Protein AF-A0A8T3Z4U6-F1 (afdb_monomer_lite)

Foldseek 3Di:
DDDDWPQPDPLDDDPVVCVVCVVPQFPDDPQQDDDDDPQQFQLLVVDDPPDDDFQPVSAGPVQWHFPLSLLSSLVVLCCVVVLDDSRDGSVQRWDWDFAQAADDPDGGTAHFLGTETEHQSDDLVSQVCSPVTRRRYQWYWHDDLPDAAADPDPPDDGAWTDTSDHTQFGWYWAQAPVGIDTQTDRPRRFRDDHHDPDDPLRVVLVVVPVVDPDDDDDQPPCGSVVNVVSNVD

Sequence (233 aa):
MDIKCRCNQECIKKPPAVLEEIGYIYSPCDNCPEWNFKKFKPFSEQIDPTQKMNENWGRCSCGRRHLDVVVAHILRIMQEEGVKDEKSTLRDACVPLITPAYPLKDAPYLSKDTLVILSPDLNEKCSKRIFGEVPEVKGVLKGDITDTVGIKDSELSFNKYELLAGCDMRCDLVQTPAGPLCIYKHQGEIHIEFPKPVSPKISTLTRVMSKYEDPKILDCTCGPGTLGIAALK

Radius of gyration: 19.21 Å; chains: 1; bounding box: 50×32×55 Å

Secondary structure (DSSP, 8-state):
-----SSSS-----HHHHHHHHTTTTPPPTTPPP----TTS-GGGGS-TT----TTTTB-TTS-EEHHHHHHHHHHHHHHTTSS-TT--HHHH-EEEESSB---SS--EE-TT-EEEEETT--HHHHHHHHHH-TTEEEEEES-TTS--B-SSTTSPPB--EEEEE--EEEEEEEETTEEEEEEEEGGGS------SS-HHHHHHHHHHTT-SS-----TT-TTTHHHHHHT-

pLDDT: mean 92.94, std 5.75, range [47.16, 98.69]

Structure (mmCIF, N/CA/C/O backbone):
data_AF-A0A8T3Z4U6-F1
#
_entry.id   AF-A0A8T3Z4U6-F1
#
loop_
_atom_site.group_PDB
_atom_site.id
_atom_site.type_symbol
_atom_site.label_atom_id
_atom_site.label_alt_id
_atom_site.label_comp_id
_atom_site.label_asym_id
_atom_site.label_entity_id
_atom_site.label_seq_id
_atom_site.pdbx_PDB_ins_code
_atom_site.Cartn_x
_atom_site.Cartn_y
_atom_site.Cartn_z
_atom_site.occupancy
_atom_site.B_iso_or_equiv
_atom_site.auth_seq_id
_atom_site.auth_comp_id
_atom_site.auth_asym_id
_atom_site.auth_atom_id
_atom_site.pdbx_PDB_model_num
ATOM 1 N N . MET A 1 1 ? 21.405 -10.932 -6.351 1.00 47.16 1 MET A N 1
ATOM 2 C CA . MET A 1 1 ? 20.791 -11.255 -5.048 1.00 47.16 1 MET A CA 1
ATOM 3 C C . MET A 1 1 ? 19.293 -11.233 -5.288 1.00 47.16 1 MET A C 1
ATOM 5 O O . MET A 1 1 ? 18.808 -10.213 -5.759 1.0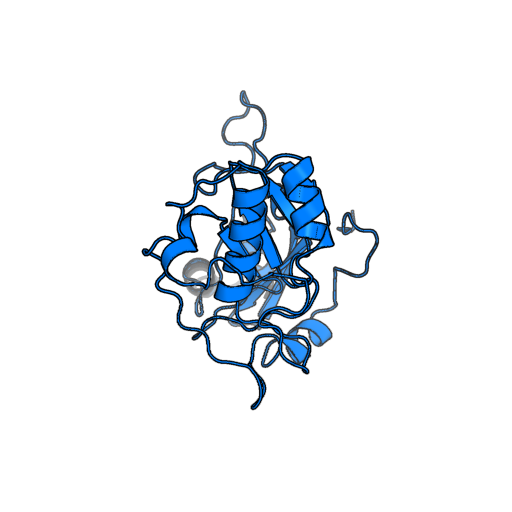0 47.16 1 MET A O 1
ATOM 9 N N . ASP A 1 2 ? 18.601 -12.355 -5.103 1.00 72.19 2 ASP A N 1
ATOM 10 C CA . ASP A 1 2 ? 17.163 -12.427 -5.385 1.00 72.19 2 ASP A CA 1
ATOM 11 C C . ASP A 1 2 ? 16.384 -11.637 -4.332 1.00 72.19 2 ASP A C 1
ATOM 13 O O . ASP A 1 2 ? 16.621 -11.797 -3.131 1.00 72.19 2 ASP A O 1
ATOM 17 N N . ILE A 1 3 ? 15.470 -10.772 -4.776 1.00 84.56 3 ILE A N 1
ATOM 18 C CA . ILE A 1 3 ? 14.586 -10.023 -3.881 1.00 84.56 3 ILE A CA 1
ATOM 19 C C . ILE A 1 3 ? 13.673 -11.002 -3.129 1.00 84.56 3 ILE A C 1
ATOM 21 O O . ILE A 1 3 ? 13.125 -11.935 -3.716 1.00 84.56 3 ILE A O 1
ATOM 25 N N . LYS A 1 4 ? 13.515 -10.806 -1.817 1.00 90.06 4 LYS A N 1
ATOM 26 C CA . LYS A 1 4 ? 12.671 -11.641 -0.951 1.00 90.06 4 LYS A CA 1
ATOM 27 C C . LYS A 1 4 ? 11.715 -10.770 -0.158 1.00 90.06 4 LYS A C 1
ATOM 29 O O . LYS A 1 4 ? 12.020 -9.630 0.172 1.00 90.06 4 LYS A O 1
ATOM 34 N N . CYS A 1 5 ? 10.542 -11.303 0.160 1.00 92.62 5 CYS A N 1
ATOM 35 C CA . CYS A 1 5 ? 9.629 -10.616 1.062 1.00 92.62 5 CYS A CA 1
ATOM 36 C C . CYS A 1 5 ? 10.121 -10.713 2.518 1.00 92.62 5 CYS A C 1
ATOM 38 O O . CYS A 1 5 ? 10.945 -11.561 2.851 1.00 92.62 5 CYS A O 1
ATOM 40 N N . ARG A 1 6 ? 9.577 -9.862 3.394 1.00 90.12 6 ARG A N 1
ATOM 41 C CA . ARG A 1 6 ? 9.924 -9.825 4.828 1.00 90.12 6 ARG A CA 1
ATOM 42 C C . ARG A 1 6 ? 8.989 -10.641 5.720 1.00 90.12 6 ARG A C 1
ATOM 44 O O . ARG A 1 6 ? 9.282 -10.826 6.890 1.00 90.12 6 ARG A O 1
ATOM 51 N N . CYS A 1 7 ? 7.875 -11.132 5.178 1.00 89.88 7 CYS A N 1
ATOM 52 C CA . CYS A 1 7 ? 6.907 -11.949 5.919 1.00 89.88 7 CYS A CA 1
ATOM 53 C C . CYS A 1 7 ? 7.087 -13.460 5.717 1.00 89.88 7 CYS A C 1
ATOM 55 O O . CYS A 1 7 ? 6.252 -14.227 6.187 1.00 89.88 7 CYS A O 1
ATOM 57 N N . ASN A 1 8 ? 8.132 -13.894 5.001 1.00 82.81 8 ASN A N 1
ATOM 58 C CA . ASN A 1 8 ? 8.361 -15.297 4.627 1.00 82.81 8 ASN A CA 1
ATOM 59 C C . ASN A 1 8 ? 7.178 -15.964 3.889 1.00 82.81 8 ASN A C 1
ATOM 61 O O . ASN A 1 8 ? 7.072 -17.185 3.872 1.00 82.81 8 ASN A O 1
ATOM 65 N N . GLN A 1 9 ? 6.304 -15.167 3.267 1.00 85.38 9 GLN A N 1
ATOM 66 C CA . GLN A 1 9 ? 5.212 -15.624 2.402 1.00 85.38 9 GLN A CA 1
ATOM 67 C C . GLN A 1 9 ? 5.604 -15.539 0.919 1.00 85.38 9 GLN A C 1
ATOM 69 O O . GLN A 1 9 ? 6.583 -14.889 0.542 1.00 85.38 9 GLN A O 1
ATOM 74 N N . GLU A 1 10 ? 4.781 -16.093 0.033 1.00 88.50 10 GLU A N 1
ATOM 75 C CA . GLU A 1 10 ? 4.948 -15.958 -1.420 1.00 88.50 10 GLU A CA 1
ATOM 76 C C . GLU A 1 10 ? 4.398 -14.619 -1.948 1.00 88.50 10 GLU A C 1
ATOM 78 O O . GLU A 1 10 ? 3.413 -14.547 -2.677 1.00 88.50 10 GLU A O 1
ATOM 83 N N . CYS A 1 11 ? 5.038 -13.507 -1.571 1.00 92.19 11 CYS A N 1
ATOM 84 C CA . CYS A 1 11 ? 4.623 -12.173 -2.033 1.00 92.19 11 CYS A CA 1
ATOM 85 C C . CYS A 1 11 ? 5.021 -11.855 -3.481 1.00 92.19 11 CYS A C 1
ATOM 87 O O . CYS A 1 11 ? 4.504 -10.890 -4.041 1.00 92.19 11 CYS A O 1
ATOM 89 N N . ILE A 1 12 ? 5.979 -12.591 -4.049 1.00 93.75 12 ILE A N 1
ATOM 90 C CA . ILE A 1 12 ? 6.520 -12.352 -5.389 1.00 93.75 12 ILE A CA 1
ATOM 91 C C . ILE A 1 12 ? 5.923 -13.404 -6.317 1.00 93.75 12 ILE A C 1
ATOM 93 O O . ILE A 1 12 ? 6.289 -14.575 -6.257 1.00 93.75 12 ILE A O 1
ATOM 97 N N . LYS A 1 13 ? 4.986 -12.979 -7.164 1.00 92.75 13 LYS A N 1
ATOM 98 C CA . LYS A 1 13 ? 4.323 -13.829 -8.152 1.00 92.75 13 LYS A CA 1
ATOM 99 C C . LYS A 1 13 ? 4.996 -13.651 -9.515 1.00 92.75 13 LYS A C 1
ATOM 101 O O . LYS A 1 13 ? 5.531 -12.590 -9.837 1.00 92.75 13 LYS A O 1
ATOM 106 N N . LYS A 1 14 ? 4.950 -14.692 -10.349 1.00 91.88 14 LYS A N 1
ATOM 107 C CA . LYS A 1 14 ? 5.373 -14.584 -11.755 1.00 91.88 14 LYS A CA 1
ATOM 108 C C . LYS A 1 14 ? 4.389 -13.690 -12.530 1.00 91.88 14 LYS A C 1
ATOM 110 O O . LYS A 1 14 ? 3.198 -13.728 -12.218 1.00 91.88 14 LYS A O 1
ATOM 115 N N . PRO A 1 15 ? 4.834 -12.966 -13.577 1.00 91.62 15 PRO A N 1
ATOM 116 C CA . PRO A 1 15 ? 3.966 -12.052 -14.321 1.00 91.62 15 PRO A CA 1
ATOM 117 C C . PRO A 1 15 ? 2.640 -12.658 -14.814 1.00 91.62 15 PRO A C 1
ATOM 119 O O . PRO A 1 15 ? 1.621 -12.008 -14.607 1.00 91.62 15 PRO A O 1
ATOM 122 N N . PRO A 1 16 ? 2.579 -13.891 -15.369 1.00 92.44 16 PRO A N 1
ATOM 123 C CA . PRO A 1 16 ? 1.307 -14.466 -15.818 1.00 92.44 16 PRO A CA 1
ATOM 124 C C . PRO A 1 16 ? 0.238 -14.535 -14.719 1.00 92.44 16 PRO A C 1
ATOM 126 O O . PRO A 1 16 ? -0.900 -14.159 -14.963 1.00 92.44 16 PRO A O 1
ATOM 129 N N . ALA A 1 17 ? 0.624 -14.912 -13.495 1.00 92.19 17 ALA A N 1
ATOM 130 C CA . ALA A 1 17 ? -0.299 -15.003 -12.364 1.00 92.19 17 ALA A CA 1
ATOM 131 C C . ALA A 1 17 ? -0.812 -13.625 -11.913 1.00 92.19 17 ALA A C 1
ATOM 133 O O . ALA A 1 17 ? -1.960 -13.483 -11.510 1.00 92.19 17 ALA A O 1
ATOM 134 N N . VAL A 1 18 ? 0.030 -12.587 -11.990 1.00 93.31 18 VAL A N 1
ATOM 135 C CA . VAL A 1 18 ? -0.392 -11.211 -11.678 1.00 93.31 18 VAL A CA 1
ATOM 136 C C . VAL A 1 18 ? -1.361 -10.692 -12.739 1.00 93.31 18 VAL A C 1
ATOM 138 O O . VAL A 1 18 ? -2.371 -10.079 -12.405 1.00 93.31 18 VAL A O 1
ATOM 141 N N . LEU A 1 19 ? -1.052 -10.931 -14.015 1.00 92.12 19 LEU A N 1
ATOM 142 C CA . LEU A 1 19 ? -1.824 -10.429 -15.152 1.00 92.12 19 LEU A CA 1
ATOM 143 C C . LEU A 1 19 ? -3.193 -11.098 -15.289 1.00 92.12 19 LEU A C 1
ATOM 145 O O . LEU A 1 19 ? -4.133 -10.437 -15.717 1.00 92.12 19 LEU A O 1
ATOM 149 N N . GLU A 1 20 ? -3.312 -12.371 -14.916 1.00 91.44 20 GLU A N 1
ATOM 150 C CA . GLU A 1 20 ? -4.592 -13.083 -14.892 1.00 91.44 20 GLU A CA 1
ATOM 151 C C . GLU A 1 20 ? -5.567 -12.442 -13.893 1.00 91.44 20 GLU A C 1
ATOM 153 O O . GLU A 1 20 ? -6.716 -12.175 -14.234 1.00 91.44 20 GLU A O 1
ATOM 158 N N . GLU A 1 21 ? -5.091 -12.104 -12.690 1.00 89.81 21 GLU A N 1
ATOM 159 C CA . GLU A 1 21 ? -5.926 -11.558 -11.615 1.00 89.81 21 GLU A CA 1
ATOM 160 C C . GLU A 1 21 ? -6.243 -10.059 -11.782 1.00 89.81 21 GLU A C 1
ATOM 162 O O . GLU A 1 21 ? -7.275 -9.577 -11.302 1.00 8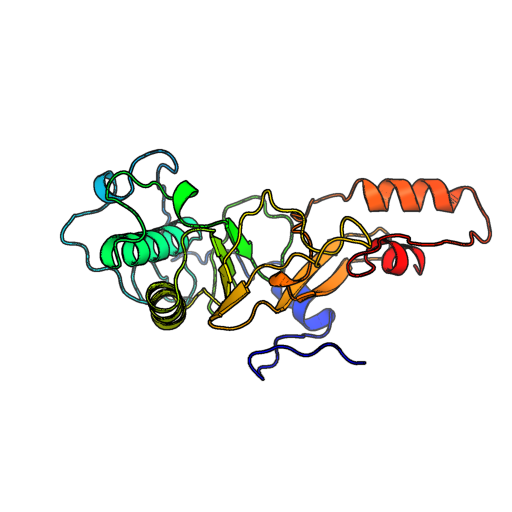9.81 21 GLU A O 1
ATOM 167 N N . ILE A 1 22 ? -5.363 -9.291 -12.440 1.00 90.19 22 ILE A N 1
ATOM 168 C CA . ILE A 1 22 ? -5.382 -7.820 -12.371 1.00 90.19 22 ILE A CA 1
ATOM 169 C C . ILE A 1 22 ? -6.698 -7.196 -12.851 1.00 90.19 22 ILE A C 1
ATOM 171 O O . ILE A 1 22 ? -7.130 -6.178 -12.309 1.00 90.19 22 ILE A O 1
ATOM 175 N N . GLY A 1 23 ? -7.355 -7.821 -13.833 1.00 85.25 23 GLY A N 1
ATOM 176 C CA . GLY A 1 23 ? -8.589 -7.316 -14.435 1.00 85.25 23 GLY A CA 1
ATOM 177 C C . GLY A 1 23 ? -9.797 -7.323 -13.495 1.00 85.25 23 GLY A C 1
ATOM 178 O O . GLY A 1 23 ? -10.758 -6.603 -13.748 1.00 85.25 23 GLY A O 1
ATOM 179 N N . TYR A 1 24 ? -9.757 -8.108 -12.413 1.00 91.00 24 TYR A N 1
ATOM 180 C CA . TYR A 1 24 ? -10.891 -8.275 -11.498 1.00 91.00 24 TYR A CA 1
ATOM 181 C C . TYR A 1 24 ? -10.523 -8.228 -10.012 1.00 91.00 24 TYR A C 1
ATOM 183 O O . TYR A 1 24 ? -11.422 -8.240 -9.169 1.00 91.00 24 TYR A O 1
ATOM 191 N N . ILE A 1 25 ? -9.232 -8.180 -9.658 1.00 94.00 25 ILE A N 1
ATOM 192 C CA . ILE A 1 25 ? -8.770 -8.257 -8.261 1.00 94.00 25 ILE A CA 1
ATOM 193 C C . ILE A 1 25 ? -9.408 -7.195 -7.353 1.00 94.00 25 ILE A C 1
ATOM 195 O O . ILE A 1 25 ? -9.710 -7.491 -6.198 1.00 94.00 25 ILE A O 1
ATOM 199 N N . TYR A 1 26 ? -9.682 -6.005 -7.896 1.00 96.44 26 TYR A N 1
ATOM 200 C CA . TYR A 1 26 ? -10.299 -4.889 -7.174 1.00 96.44 26 TYR A CA 1
ATOM 201 C C . TYR A 1 26 ? -11.766 -4.639 -7.519 1.00 96.44 26 TYR A C 1
ATOM 203 O O . TYR A 1 26 ? -12.351 -3.674 -7.025 1.00 96.44 26 TYR A O 1
ATOM 211 N N . SER A 1 27 ? -12.363 -5.478 -8.364 1.00 95.44 27 SER A N 1
ATOM 212 C CA . SER A 1 27 ? -13.752 -5.297 -8.767 1.00 95.44 27 SER A CA 1
ATOM 213 C C . SER A 1 27 ? -14.699 -5.756 -7.654 1.00 95.44 27 SER A C 1
ATOM 215 O O . SER A 1 27 ? -14.453 -6.791 -7.019 1.00 95.44 27 SER A O 1
ATOM 217 N N . PRO A 1 28 ? -15.800 -5.032 -7.400 1.00 96.31 28 PRO A N 1
ATOM 218 C CA . PRO A 1 28 ? -16.870 -5.547 -6.558 1.00 96.31 28 PRO A CA 1
ATOM 219 C C . PRO A 1 28 ? -17.523 -6.778 -7.202 1.00 96.31 28 PRO A C 1
ATOM 221 O O . PRO A 1 28 ? -17.481 -6.945 -8.420 1.00 96.31 28 PRO A O 1
ATOM 224 N N . CYS A 1 29 ? -18.126 -7.646 -6.387 1.00 95.56 29 CYS A N 1
ATOM 225 C CA . CYS A 1 29 ? -19.166 -8.552 -6.878 1.00 95.56 29 CYS A CA 1
ATOM 226 C C . CYS A 1 29 ? -20.538 -7.876 -6.747 1.00 95.56 29 CYS A C 1
ATOM 228 O O . CYS A 1 29 ? -20.653 -6.844 -6.087 1.00 95.56 29 CYS A O 1
ATOM 230 N N . ASP A 1 30 ? -21.586 -8.499 -7.283 1.00 95.69 30 ASP A N 1
ATOM 231 C CA . ASP A 1 30 ? -22.954 -7.952 -7.253 1.00 95.69 30 ASP A CA 1
ATOM 232 C C . ASP A 1 30 ? -23.510 -7.733 -5.833 1.00 95.69 30 ASP A C 1
ATOM 234 O O . ASP A 1 30 ? -24.455 -6.976 -5.640 1.00 95.69 30 ASP A O 1
ATOM 238 N N . ASN A 1 31 ? -22.911 -8.377 -4.826 1.00 96.00 31 ASN A N 1
ATOM 239 C CA . ASN A 1 31 ? -23.301 -8.266 -3.418 1.00 96.00 31 ASN A CA 1
ATOM 240 C C . ASN A 1 31 ? -22.375 -7.352 -2.601 1.00 96.00 31 ASN A C 1
ATOM 242 O O . ASN A 1 31 ? -22.506 -7.278 -1.375 1.00 96.00 31 ASN A O 1
ATOM 246 N N . CYS A 1 32 ? -21.378 -6.721 -3.224 1.00 96.38 32 CYS A N 1
ATOM 247 C CA . CYS A 1 32 ? -20.524 -5.777 -2.517 1.00 96.38 32 CYS A CA 1
ATOM 248 C C . CYS A 1 32 ? -21.346 -4.542 -2.123 1.00 96.38 32 CYS A C 1
ATOM 250 O O . CYS A 1 32 ? -21.941 -3.913 -2.995 1.00 96.38 32 CYS A O 1
ATOM 252 N N . PRO A 1 33 ? -21.366 -4.162 -0.834 1.00 92.00 33 PRO A N 1
ATOM 253 C CA . PRO A 1 33 ? -22.063 -2.957 -0.416 1.00 92.00 33 PRO A CA 1
ATOM 254 C C . PRO A 1 33 ? -21.364 -1.725 -0.990 1.00 92.00 33 PRO A C 1
ATOM 256 O O . PRO A 1 33 ? -20.138 -1.609 -0.911 1.00 92.00 33 PRO A O 1
ATOM 259 N N . GLU A 1 34 ? -22.151 -0.790 -1.513 1.00 90.25 34 GLU A N 1
ATOM 260 C CA . GLU A 1 34 ? -21.660 0.538 -1.860 1.00 90.25 34 GLU A CA 1
ATOM 261 C C . GLU A 1 34 ? -21.481 1.385 -0.598 1.00 90.25 34 GLU A C 1
ATOM 263 O O . GLU A 1 34 ? -22.299 1.357 0.323 1.00 90.25 34 GLU A O 1
ATOM 268 N N . TRP A 1 35 ? -20.407 2.172 -0.568 1.00 89.88 35 TRP A N 1
ATOM 269 C CA . TRP A 1 35 ? -20.101 3.077 0.534 1.00 89.88 35 TRP A CA 1
ATOM 270 C C . TRP A 1 35 ? -19.746 4.451 -0.009 1.00 89.88 35 TRP A C 1
ATOM 272 O O . TRP A 1 35 ? -18.928 4.574 -0.916 1.00 89.88 35 TRP A O 1
ATOM 282 N N . ASN A 1 36 ? -20.328 5.493 0.580 1.00 89.00 36 ASN A N 1
ATOM 283 C CA . ASN A 1 36 ? -20.110 6.873 0.157 1.00 89.00 36 ASN A CA 1
ATOM 284 C C . ASN A 1 36 ? -19.719 7.753 1.350 1.00 89.00 36 ASN A C 1
ATOM 286 O O . ASN A 1 36 ? -20.485 8.606 1.805 1.00 89.00 36 ASN A O 1
ATOM 290 N N . PHE A 1 37 ? -18.525 7.510 1.895 1.00 93.25 37 PHE A N 1
ATOM 291 C CA . PHE A 1 37 ? -17.970 8.371 2.934 1.00 93.25 37 PHE A CA 1
ATOM 292 C C . PHE A 1 37 ? -17.524 9.710 2.342 1.00 93.25 37 PHE A C 1
ATOM 294 O O . PHE A 1 37 ? -16.751 9.785 1.384 1.00 93.25 37 PHE A O 1
ATOM 301 N N . LYS A 1 38 ? -17.945 10.802 2.976 1.00 94.31 38 LYS A N 1
ATOM 302 C CA . LYS A 1 38 ? -17.432 12.144 2.708 1.00 94.31 38 LYS A CA 1
ATOM 303 C C . LYS A 1 38 ? -16.030 12.250 3.302 1.00 94.31 38 LYS A C 1
ATOM 305 O O . LYS A 1 38 ? -15.865 12.434 4.505 1.00 94.31 38 LYS A O 1
ATOM 310 N N . LYS A 1 39 ? -15.011 12.185 2.442 1.00 89.81 39 LYS A N 1
ATOM 311 C CA . LYS A 1 39 ? -13.585 12.148 2.830 1.00 89.81 39 LYS A CA 1
ATOM 312 C C . LYS A 1 39 ? -13.095 13.343 3.651 1.00 89.81 39 LYS A C 1
ATOM 314 O O . LYS A 1 39 ? -12.071 13.220 4.304 1.00 89.81 39 LYS A O 1
ATOM 319 N N . PHE A 1 40 ? -13.800 14.473 3.595 1.00 92.31 40 PHE A N 1
ATOM 320 C CA . PHE A 1 40 ? -13.469 15.712 4.314 1.00 92.31 40 PHE A CA 1
ATOM 321 C C . PHE A 1 40 ? -14.313 15.935 5.570 1.00 92.31 40 PHE A C 1
ATOM 323 O O . PHE A 1 40 ? -14.104 16.911 6.282 1.00 92.31 40 PHE A O 1
ATOM 330 N N . LYS A 1 41 ? -15.304 15.076 5.813 1.00 96.25 41 LYS A N 1
ATOM 331 C CA . LYS A 1 41 ? -16.125 15.154 7.014 1.00 96.25 41 LYS A CA 1
ATOM 332 C C . LYS A 1 41 ? -15.477 14.277 8.092 1.00 96.25 41 LYS A C 1
ATOM 334 O O . LYS A 1 41 ? -14.994 13.192 7.741 1.00 96.25 41 LYS A O 1
ATOM 339 N N . PRO A 1 42 ? -15.465 14.698 9.368 1.00 96.12 42 PRO A N 1
ATOM 340 C CA . PRO A 1 42 ? -15.025 13.840 10.461 1.00 96.12 42 PRO A CA 1
ATOM 341 C C . PRO A 1 42 ? -15.708 12.476 10.393 1.00 96.12 42 PRO A C 1
ATOM 343 O O . PRO A 1 42 ? -16.897 12.376 10.072 1.00 96.12 42 PRO A O 1
ATOM 346 N N . PHE A 1 43 ? -14.948 11.409 10.625 1.00 94.06 43 PHE A N 1
ATOM 347 C CA . PHE A 1 43 ? -15.485 10.054 10.492 1.00 94.06 43 PHE A CA 1
ATOM 348 C C . PHE A 1 43 ? -16.554 9.746 11.550 1.00 94.06 43 PHE A C 1
ATOM 350 O O . PHE A 1 43 ? -17.569 9.121 11.245 1.00 94.06 43 PHE A O 1
ATOM 357 N N . SER A 1 44 ? -16.367 10.268 12.762 1.00 91.25 44 SER A N 1
ATOM 358 C CA . SER A 1 44 ? -17.307 10.174 13.886 1.00 91.25 44 SER A CA 1
ATOM 359 C C . SER A 1 44 ? -18.715 10.684 13.544 1.00 91.25 44 SER A C 1
ATOM 361 O O . SER A 1 44 ? -19.701 10.133 14.014 1.00 91.25 44 SER A O 1
ATOM 363 N N . GLU A 1 45 ? -18.830 11.679 12.661 1.00 93.69 45 GLU A N 1
ATOM 364 C CA . GLU A 1 45 ? -20.105 12.261 12.222 1.00 93.69 45 GLU A CA 1
ATOM 365 C C . GLU A 1 45 ? -20.775 11.503 11.058 1.00 93.69 45 GLU A C 1
ATO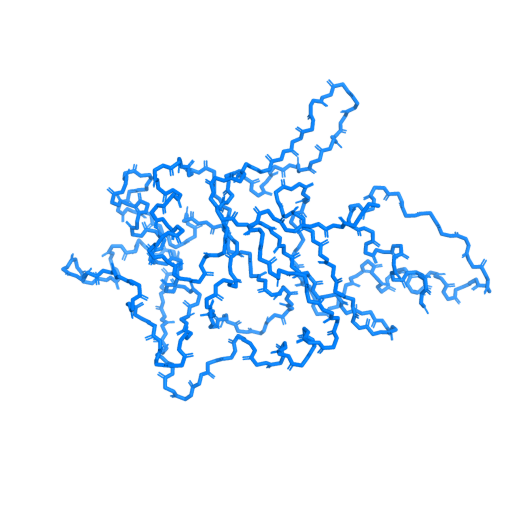M 367 O O . GLU A 1 45 ? -21.757 11.985 10.473 1.00 93.69 45 GLU A O 1
ATOM 372 N N . GLN A 1 46 ? -20.193 10.386 10.625 1.00 93.56 46 GLN A N 1
ATOM 373 C CA . GLN A 1 46 ? -20.646 9.594 9.475 1.00 93.56 46 GLN A CA 1
ATOM 374 C C . GLN A 1 46 ? -21.025 8.163 9.846 1.00 93.56 46 GLN A C 1
ATOM 376 O O . GLN A 1 46 ? -21.473 7.411 8.982 1.00 93.56 46 GLN A O 1
ATOM 381 N N . ILE A 1 47 ? -20.845 7.783 11.109 1.00 90.62 47 ILE A N 1
ATOM 382 C CA . ILE A 1 47 ? -21.106 6.440 11.606 1.00 90.62 47 ILE A CA 1
ATOM 383 C C . ILE A 1 47 ? -21.869 6.508 12.925 1.00 90.62 47 ILE A C 1
ATOM 385 O O . ILE A 1 47 ? -21.746 7.476 13.672 1.00 90.62 47 ILE A O 1
ATOM 389 N N . ASP A 1 48 ? -22.658 5.477 13.213 1.00 86.75 48 ASP A N 1
ATOM 390 C CA . ASP A 1 48 ? -23.306 5.336 14.515 1.00 86.75 48 ASP A CA 1
ATOM 391 C C . ASP A 1 48 ? -22.225 5.208 15.616 1.00 86.75 48 ASP A C 1
ATOM 393 O O . ASP A 1 48 ? -21.344 4.349 15.499 1.00 86.75 48 ASP A O 1
ATOM 397 N N . PRO A 1 49 ? -22.260 6.030 16.685 1.00 79.31 49 PRO A N 1
ATOM 398 C CA . PRO A 1 49 ? -21.317 5.937 17.803 1.00 79.31 49 PRO A CA 1
ATOM 399 C C . PRO A 1 49 ? -21.265 4.557 18.473 1.00 79.31 49 PRO A C 1
ATOM 401 O O . PRO A 1 49 ? -20.251 4.196 19.063 1.00 79.31 49 PRO A O 1
ATOM 404 N N . THR A 1 50 ? -22.344 3.779 18.383 1.00 82.44 50 THR A N 1
ATOM 405 C CA . THR A 1 50 ? -22.454 2.426 18.945 1.00 82.44 50 THR A CA 1
ATOM 406 C C . THR A 1 50 ? -21.965 1.332 17.992 1.00 82.44 50 THR A C 1
ATOM 408 O O . THR A 1 50 ? -21.833 0.171 18.396 1.00 82.44 50 THR A O 1
ATOM 411 N N . GLN A 1 51 ? -21.662 1.681 16.736 1.00 86.00 51 GLN A N 1
ATOM 412 C CA . GLN A 1 51 ? -21.195 0.735 15.732 1.00 86.00 51 GLN A CA 1
ATOM 413 C C . GLN A 1 51 ? -19.831 0.169 16.123 1.00 86.00 51 GLN A C 1
ATOM 415 O O . GLN A 1 51 ? -18.801 0.838 16.029 1.00 86.00 51 GLN A O 1
ATOM 420 N N . LYS A 1 52 ? -19.809 -1.118 16.472 1.00 85.69 52 LYS A N 1
ATOM 421 C CA . LYS A 1 52 ? -18.560 -1.868 16.612 1.00 85.69 52 LYS A CA 1
ATOM 422 C C . LYS A 1 52 ? -18.004 -2.186 15.229 1.00 85.69 52 LYS A C 1
ATOM 424 O O . LYS A 1 52 ? -18.711 -2.739 14.382 1.00 85.69 52 LYS A O 1
ATOM 429 N N . MET A 1 53 ? -16.744 -1.829 15.012 1.00 91.12 53 MET A N 1
ATOM 430 C CA . MET A 1 53 ? -16.009 -2.116 13.785 1.00 91.12 53 MET A CA 1
ATOM 431 C C . MET A 1 53 ? -15.085 -3.292 14.072 1.00 91.12 53 MET A C 1
ATOM 433 O O . MET A 1 53 ? -14.315 -3.260 15.022 1.00 91.12 53 MET A O 1
ATOM 437 N N . ASN A 1 54 ? -15.235 -4.364 13.306 1.00 93.56 54 ASN A N 1
ATOM 438 C CA . ASN A 1 54 ? -14.397 -5.551 13.409 1.00 93.56 54 ASN A CA 1
ATOM 439 C C . ASN A 1 54 ? -13.917 -5.969 12.011 1.00 93.56 54 ASN A C 1
ATOM 441 O O . ASN A 1 54 ? -14.247 -5.351 10.991 1.00 93.56 54 ASN A O 1
ATOM 445 N N . GLU A 1 55 ? -13.173 -7.067 11.946 1.00 94.50 55 GLU A N 1
ATOM 446 C CA . GLU A 1 55 ? -12.653 -7.670 10.711 1.00 94.50 55 GLU A CA 1
ATOM 447 C C . GLU A 1 55 ? -13.717 -8.024 9.648 1.00 94.50 55 GLU A C 1
ATOM 449 O O . GLU A 1 55 ? -13.372 -8.257 8.489 1.00 94.50 55 GLU A O 1
ATOM 454 N N . ASN A 1 56 ? -15.009 -8.016 9.995 1.00 94.81 56 ASN A N 1
ATOM 455 C CA . ASN A 1 56 ? -16.123 -8.282 9.080 1.00 94.81 56 ASN A CA 1
ATOM 456 C C . ASN A 1 56 ? -16.959 -7.032 8.755 1.00 94.81 56 ASN A C 1
ATOM 458 O O . ASN A 1 56 ? -17.790 -7.069 7.849 1.00 94.81 56 ASN A O 1
ATOM 462 N N . TRP A 1 57 ? -16.743 -5.910 9.447 1.00 94.94 57 TRP A N 1
ATOM 463 C CA . TRP A 1 57 ? -17.507 -4.683 9.221 1.00 94.94 57 TRP A CA 1
ATOM 464 C C . TRP A 1 57 ? -17.319 -4.151 7.792 1.00 94.94 57 TRP A C 1
ATOM 466 O O . TRP A 1 57 ? -16.200 -3.898 7.348 1.00 94.94 57 TRP A O 1
ATOM 476 N N . GLY A 1 58 ? -18.429 -4.010 7.061 1.00 93.88 58 GLY A N 1
ATOM 477 C CA . GLY A 1 58 ? -18.451 -3.567 5.663 1.00 93.88 58 GLY A CA 1
ATOM 478 C C . GLY A 1 58 ? -17.774 -4.516 4.666 1.00 93.88 58 GLY A C 1
ATOM 479 O O . GLY A 1 58 ? -17.625 -4.159 3.496 1.00 93.88 58 GLY A O 1
ATOM 480 N N . ARG A 1 59 ? -17.375 -5.719 5.103 1.00 95.81 59 ARG A N 1
ATOM 481 C CA . ARG A 1 59 ? -16.769 -6.746 4.254 1.00 95.81 59 ARG A CA 1
ATOM 482 C C . ARG A 1 59 ? -17.861 -7.576 3.581 1.00 95.81 59 ARG A C 1
ATOM 484 O O . ARG A 1 59 ? -18.774 -8.069 4.236 1.00 95.81 59 ARG A O 1
ATOM 491 N N . CYS A 1 60 ? -17.760 -7.740 2.268 1.00 97.12 60 CYS A N 1
ATOM 492 C CA . CYS A 1 60 ? -18.664 -8.589 1.501 1.00 97.12 60 CYS A CA 1
ATOM 493 C C . CYS A 1 60 ? -18.373 -10.078 1.760 1.00 97.12 60 CYS A C 1
ATOM 495 O O . CYS A 1 60 ? -17.246 -10.458 2.087 1.00 97.12 60 CYS A O 1
ATOM 497 N N . SER A 1 61 ? -19.361 -10.941 1.517 1.00 95.62 61 SER A N 1
ATOM 498 C CA . SER A 1 61 ? -19.200 -12.401 1.530 1.00 95.62 61 SER A CA 1
ATOM 499 C C . SER A 1 61 ? -18.168 -12.907 0.515 1.00 95.62 61 SER A C 1
ATOM 501 O O . SER A 1 61 ? -17.563 -13.951 0.738 1.00 95.62 61 SER A O 1
ATOM 503 N N . CYS A 1 62 ? -17.883 -12.149 -0.554 1.00 95.56 62 CYS A N 1
ATOM 504 C CA . CYS A 1 62 ? -16.778 -12.449 -1.474 1.00 95.56 62 CYS A CA 1
ATOM 505 C C . CYS A 1 62 ? -15.386 -12.170 -0.871 1.00 95.56 62 CYS A C 1
ATOM 507 O O . CYS A 1 62 ? -14.370 -12.314 -1.548 1.00 95.56 62 CYS A O 1
ATOM 509 N N . GLY A 1 63 ? -15.326 -11.704 0.380 1.00 95.75 63 GLY A N 1
ATOM 510 C CA . GLY A 1 63 ? -14.097 -11.423 1.111 1.00 95.75 63 GLY A CA 1
ATOM 511 C C . GLY A 1 63 ? -13.453 -10.075 0.793 1.00 95.75 63 GLY A C 1
ATOM 512 O O . GLY A 1 63 ? -12.376 -9.810 1.336 1.00 95.75 63 GLY A O 1
ATOM 513 N N . ARG A 1 64 ? -14.089 -9.239 -0.043 1.00 97.06 64 ARG A N 1
ATOM 514 C CA . ARG A 1 64 ? -13.607 -7.897 -0.403 1.00 97.06 64 ARG A CA 1
ATOM 515 C C . ARG A 1 64 ? -14.307 -6.790 0.384 1.00 97.06 64 ARG A C 1
ATOM 517 O O . ARG A 1 64 ? -15.452 -6.949 0.806 1.00 97.06 64 ARG A O 1
ATOM 524 N N . ARG A 1 65 ? -13.632 -5.651 0.532 1.00 97.62 65 ARG A N 1
ATOM 525 C CA . ARG A 1 65 ? -14.122 -4.463 1.241 1.00 97.62 65 ARG A CA 1
ATOM 526 C C . ARG A 1 65 ? -13.746 -3.191 0.484 1.00 97.62 65 ARG A C 1
ATOM 528 O O . ARG A 1 65 ? -12.617 -3.066 0.021 1.00 97.62 65 ARG A O 1
ATOM 535 N N . HIS A 1 66 ? -14.671 -2.241 0.357 1.00 97.81 66 HIS A N 1
ATOM 536 C CA . HIS A 1 66 ? -14.392 -0.960 -0.301 1.00 97.81 66 HIS A CA 1
ATOM 537 C C . HIS A 1 66 ? -13.238 -0.215 0.398 1.00 97.81 66 HIS A C 1
ATOM 539 O O . HIS A 1 66 ? -13.207 -0.152 1.628 1.00 97.81 66 HIS A O 1
ATOM 545 N N . LEU A 1 67 ? -12.307 0.378 -0.360 1.00 97.75 67 LEU A N 1
ATOM 546 C CA . LEU A 1 67 ? -11.115 1.046 0.185 1.00 97.75 67 LEU A CA 1
ATOM 547 C C . LEU A 1 67 ? -11.441 2.055 1.293 1.00 97.75 67 LEU A C 1
ATOM 549 O O . LEU A 1 67 ? -10.806 2.035 2.343 1.00 97.75 67 LEU A O 1
ATOM 553 N N . ASP A 1 68 ? -12.441 2.913 1.098 1.00 96.94 68 ASP A N 1
ATOM 554 C CA . ASP A 1 68 ? -12.775 3.932 2.103 1.00 96.94 68 ASP A CA 1
ATOM 555 C C . ASP A 1 68 ? -13.282 3.309 3.421 1.00 96.94 68 ASP A C 1
ATOM 557 O O . ASP A 1 68 ? -13.087 3.885 4.485 1.00 96.94 68 ASP A O 1
ATOM 561 N N . VAL A 1 69 ? -13.867 2.106 3.378 1.00 97.19 69 VAL A N 1
ATOM 562 C CA . VAL A 1 69 ? -14.281 1.338 4.567 1.00 97.19 69 VAL A CA 1
ATOM 563 C C . VAL A 1 69 ? -13.058 0.731 5.256 1.00 97.19 69 VAL A C 1
ATOM 565 O O . VAL A 1 69 ? -12.973 0.734 6.481 1.00 97.19 69 VAL A O 1
ATOM 568 N N . VAL A 1 70 ? -12.078 0.244 4.489 1.00 98.31 70 VAL A N 1
ATOM 569 C CA . VAL A 1 70 ? -10.786 -0.208 5.037 1.00 98.31 70 VAL A CA 1
ATOM 570 C C . VAL A 1 70 ? -10.096 0.952 5.765 1.00 98.31 70 VAL A C 1
ATOM 572 O O . VAL A 1 70 ? -9.716 0.816 6.925 1.00 98.31 70 VAL A O 1
ATOM 575 N N . VAL A 1 71 ? -10.012 2.122 5.122 1.00 98.25 71 VAL A N 1
ATOM 576 C CA . VAL A 1 71 ? -9.417 3.339 5.700 1.00 98.25 71 VAL A CA 1
ATOM 577 C C . VAL A 1 71 ? -10.201 3.833 6.919 1.00 98.25 71 VAL A C 1
ATOM 579 O O . VAL A 1 71 ? -9.594 4.221 7.912 1.00 98.25 71 VAL A O 1
ATOM 582 N N . ALA A 1 72 ? -11.532 3.771 6.891 1.00 97.25 72 ALA A N 1
ATOM 583 C CA . ALA A 1 72 ? -12.369 4.091 8.044 1.00 97.25 72 ALA A CA 1
ATOM 584 C C . ALA A 1 72 ? -12.101 3.159 9.237 1.00 97.25 72 ALA A C 1
ATOM 586 O O . ALA A 1 72 ? -12.015 3.623 10.372 1.00 97.25 72 ALA A O 1
ATOM 587 N N . HIS A 1 73 ? -11.926 1.856 8.994 1.00 97.81 73 HIS A N 1
ATOM 588 C CA . HIS A 1 73 ? -11.583 0.897 10.046 1.00 97.81 73 HIS A CA 1
ATOM 589 C C . HIS A 1 73 ? -10.208 1.197 10.657 1.00 97.81 73 HIS A C 1
ATOM 591 O O . HIS A 1 73 ? -10.073 1.223 11.877 1.00 97.81 73 HIS A O 1
ATOM 597 N N . ILE A 1 74 ? -9.218 1.524 9.820 1.00 98.31 74 ILE A N 1
ATOM 598 C CA . ILE A 1 74 ? -7.895 1.978 10.272 1.00 98.31 74 ILE A CA 1
ATOM 599 C C . ILE A 1 74 ? -8.020 3.242 11.129 1.00 98.31 74 ILE A C 1
ATOM 601 O O . ILE A 1 74 ? -7.474 3.292 12.228 1.00 98.31 74 ILE A O 1
ATOM 605 N N . LEU A 1 75 ? -8.769 4.246 10.663 1.00 97.62 75 LEU A N 1
ATOM 606 C CA . LEU A 1 75 ? -8.967 5.497 11.394 1.00 97.62 75 LEU A CA 1
ATOM 607 C C . LEU A 1 75 ? -9.626 5.267 12.757 1.00 97.62 75 LEU A C 1
ATOM 609 O O . LEU A 1 75 ? -9.202 5.875 13.736 1.00 97.62 75 LEU A O 1
ATOM 613 N N . ARG A 1 76 ? -10.614 4.368 12.846 1.00 96.25 76 ARG A N 1
ATOM 614 C CA . ARG A 1 76 ? -11.230 4.005 14.128 1.00 96.25 76 ARG A CA 1
ATOM 615 C C . ARG A 1 76 ? -10.200 3.439 15.101 1.00 96.25 76 ARG A C 1
ATOM 617 O O . ARG A 1 76 ? -10.155 3.894 16.238 1.00 96.25 76 ARG A O 1
ATOM 624 N N . ILE A 1 77 ? -9.354 2.507 14.658 1.00 97.25 77 ILE A N 1
ATOM 625 C CA . ILE A 1 77 ? -8.284 1.951 15.502 1.00 97.25 77 ILE A CA 1
ATOM 626 C C . ILE A 1 77 ? -7.329 3.065 15.947 1.00 97.25 77 ILE A C 1
ATOM 628 O O . ILE A 1 77 ? -6.982 3.147 17.122 1.00 97.25 77 ILE A O 1
ATOM 632 N N . MET A 1 78 ? -6.949 3.970 15.039 1.00 97.69 78 MET A N 1
ATOM 633 C CA . MET A 1 78 ? -6.105 5.121 15.381 1.00 97.69 78 MET A CA 1
ATOM 634 C C . MET A 1 78 ? -6.763 6.039 16.422 1.00 97.69 78 MET A C 1
ATOM 636 O O . MET A 1 78 ? -6.062 6.556 17.288 1.00 97.69 78 MET A O 1
ATOM 640 N N . GLN A 1 79 ? -8.083 6.230 16.369 1.00 95.50 79 GLN A N 1
ATOM 641 C CA . GLN A 1 79 ? -8.833 7.015 17.355 1.00 95.50 79 GLN A CA 1
ATOM 642 C C . GLN A 1 79 ? -8.900 6.325 18.720 1.00 95.50 79 GLN A C 1
ATOM 644 O O . GLN A 1 79 ? -8.631 6.949 19.742 1.00 95.50 79 GLN A O 1
ATOM 649 N N . GLU A 1 80 ? -9.201 5.028 18.746 1.00 95.00 80 GLU A N 1
ATOM 650 C CA . GLU A 1 80 ? -9.233 4.230 19.980 1.00 95.00 80 GLU A CA 1
ATOM 651 C C . GLU A 1 80 ? -7.865 4.155 20.669 1.00 95.00 80 GLU A C 1
ATOM 653 O O . GLU A 1 80 ? -7.779 4.101 21.894 1.00 95.00 80 GLU A O 1
ATOM 658 N N . GLU A 1 81 ? -6.786 4.171 19.886 1.00 96.38 81 GLU A N 1
ATOM 659 C CA . GLU A 1 81 ? -5.407 4.213 20.377 1.00 96.38 81 GLU A CA 1
ATOM 660 C C . GLU A 1 81 ? -4.919 5.628 20.727 1.00 96.38 81 GLU A C 1
ATOM 662 O O . GLU A 1 81 ? -3.774 5.791 21.149 1.00 96.38 81 GLU A O 1
ATOM 667 N N . GLY A 1 82 ? -5.759 6.654 20.553 1.00 96.31 82 GLY A N 1
ATOM 668 C CA . GLY A 1 82 ? -5.418 8.052 20.831 1.00 96.31 82 GLY A CA 1
ATOM 669 C C . GLY A 1 82 ? -4.384 8.657 19.873 1.00 96.31 82 GLY A C 1
ATOM 670 O O . GLY A 1 82 ? -3.810 9.699 20.174 1.00 96.31 82 GLY A O 1
ATOM 671 N N . VAL A 1 83 ? -4.127 8.013 18.729 1.00 97.12 83 VAL A N 1
ATOM 672 C CA . VAL A 1 83 ? -3.239 8.511 17.661 1.00 97.12 83 VAL A CA 1
ATOM 673 C C . VAL A 1 83 ? -3.931 9.592 16.829 1.00 97.12 83 VAL A C 1
ATOM 675 O O . VAL A 1 83 ? -3.286 10.509 16.328 1.00 97.12 83 VAL A O 1
ATOM 678 N N . LYS A 1 84 ? -5.253 9.484 16.676 1.00 97.06 84 LYS A N 1
ATOM 679 C CA . LYS A 1 84 ? -6.107 10.462 15.996 1.00 97.06 84 LYS A CA 1
ATOM 680 C C . LYS A 1 84 ? -7.249 10.879 16.906 1.00 97.06 84 LYS A C 1
ATOM 682 O O . LYS A 1 84 ? -7.640 10.140 17.801 1.00 97.06 84 LYS A O 1
ATOM 687 N N . ASP A 1 85 ? -7.793 12.061 16.664 1.00 96.00 85 ASP A N 1
ATOM 688 C CA . ASP A 1 85 ? -8.939 12.576 17.406 1.00 96.00 85 ASP A CA 1
ATOM 689 C C . ASP A 1 85 ? -10.262 12.330 16.660 1.00 96.00 85 ASP A C 1
ATOM 691 O O . ASP A 1 85 ? -10.299 11.870 15.514 1.00 96.00 85 ASP A O 1
ATOM 695 N N . GLU A 1 86 ? -11.382 12.657 17.301 1.00 93.94 86 GLU A N 1
ATOM 696 C CA . GLU A 1 86 ? -12.720 12.492 16.719 1.00 93.94 86 GLU A CA 1
ATOM 697 C C . GLU A 1 86 ? -12.982 13.397 15.508 1.00 93.94 86 GLU A C 1
ATOM 699 O O . GLU A 1 86 ? -13.898 13.118 14.733 1.00 93.94 86 GLU A O 1
ATOM 704 N N . LYS A 1 87 ? -12.192 14.465 15.335 1.00 95.88 87 LYS A N 1
ATOM 705 C CA . LYS A 1 87 ? -12.300 15.415 14.217 1.00 95.88 87 LYS A CA 1
ATOM 706 C C . LYS A 1 87 ? -11.576 14.926 12.966 1.00 95.88 87 LYS A C 1
ATOM 708 O O . LYS A 1 87 ? -11.812 15.453 11.881 1.00 95.88 87 LYS A O 1
ATOM 713 N N . SER A 1 88 ? -10.719 13.922 13.114 1.00 97.00 88 SER A N 1
ATOM 714 C CA . SER A 1 88 ? -9.944 13.350 12.025 1.00 97.00 88 SER A CA 1
ATOM 715 C C . SER A 1 88 ? -10.846 12.753 10.939 1.00 97.00 88 SER A C 1
ATOM 717 O O . SER A 1 88 ? -11.897 12.151 11.191 1.00 97.00 88 SER A O 1
ATOM 719 N N . THR A 1 89 ? -10.418 12.937 9.696 1.00 97.56 89 THR A N 1
ATOM 720 C CA . THR A 1 89 ? -11.110 12.495 8.486 1.00 97.56 89 THR A CA 1
ATOM 721 C C . THR A 1 89 ? -10.397 11.295 7.865 1.00 97.56 89 THR A C 1
ATOM 723 O O . THR A 1 89 ? -9.263 10.968 8.220 1.00 97.56 89 THR A O 1
ATOM 726 N N . LEU A 1 90 ? -11.022 10.640 6.880 1.00 96.88 90 LEU A N 1
ATOM 727 C CA . LEU A 1 90 ? -10.400 9.507 6.177 1.00 96.88 90 LEU A CA 1
ATOM 728 C C . LEU A 1 90 ? -9.062 9.890 5.518 1.00 96.88 90 LEU A C 1
ATOM 730 O O . LEU A 1 90 ? -8.190 9.037 5.378 1.00 96.88 90 LEU A O 1
ATOM 734 N N . ARG A 1 91 ? -8.882 11.159 5.120 1.00 95.50 91 ARG A N 1
ATOM 735 C CA . ARG A 1 91 ? -7.624 11.635 4.522 1.00 95.50 91 ARG A CA 1
ATOM 736 C C . ARG A 1 91 ? -6.474 11.698 5.519 1.00 95.50 91 ARG A C 1
ATOM 738 O O . ARG A 1 91 ? -5.327 11.594 5.101 1.00 95.50 91 ARG A O 1
ATOM 745 N N . ASP A 1 92 ? -6.788 11.862 6.798 1.00 95.94 92 ASP A N 1
ATOM 746 C CA . ASP A 1 92 ? -5.793 12.031 7.852 1.00 95.94 92 ASP A CA 1
ATOM 747 C C . ASP A 1 92 ? -5.248 10.687 8.344 1.00 95.94 92 ASP A C 1
ATOM 749 O O . ASP A 1 92 ? -4.231 10.661 9.032 1.00 95.94 92 ASP A O 1
ATOM 753 N N . ALA A 1 93 ? -5.915 9.575 8.017 1.00 97.25 93 ALA A N 1
ATOM 754 C CA . ALA A 1 93 ? -5.577 8.252 8.529 1.00 97.25 93 ALA A CA 1
ATOM 755 C C . ALA A 1 93 ? -4.241 7.738 7.971 1.00 97.25 93 ALA A C 1
ATOM 757 O O . ALA A 1 93 ? -3.290 7.494 8.717 1.00 97.25 93 ALA A O 1
ATOM 758 N N . CYS A 1 94 ? -4.168 7.555 6.652 1.00 97.69 94 CYS A N 1
ATOM 759 C CA . CYS A 1 94 ? -2.990 7.022 5.977 1.00 97.69 94 CYS A CA 1
ATOM 760 C C . CYS A 1 94 ? -3.033 7.269 4.465 1.00 97.69 94 CYS A C 1
ATOM 762 O O . CYS A 1 94 ? -4.083 7.555 3.887 1.00 97.69 94 CYS A O 1
ATOM 764 N N . VAL A 1 95 ? -1.887 7.080 3.812 1.00 97.69 95 VAL A N 1
ATOM 765 C CA . VAL A 1 95 ? -1.803 6.877 2.368 1.00 97.69 95 VAL A CA 1
ATOM 766 C C . VAL A 1 95 ? -2.009 5.388 2.067 1.00 97.69 95 VAL A C 1
ATOM 768 O O . VAL A 1 95 ? -1.172 4.569 2.459 1.00 97.69 95 VAL A O 1
ATOM 771 N N . PRO A 1 96 ? -3.083 5.013 1.350 1.00 97.38 96 PRO A N 1
ATOM 772 C CA . PRO A 1 96 ? -3.308 3.635 0.939 1.00 97.38 96 PRO A CA 1
ATOM 773 C C . PRO A 1 96 ? -2.486 3.285 -0.310 1.00 97.38 96 PRO A C 1
ATOM 775 O O . PRO A 1 96 ? -2.634 3.897 -1.370 1.00 97.38 96 PRO A O 1
ATOM 778 N N . LEU A 1 97 ? -1.640 2.262 -0.205 1.00 97.62 97 LEU A N 1
ATOM 779 C CA . LEU A 1 97 ? -0.776 1.762 -1.274 1.00 97.62 97 LEU A CA 1
ATOM 780 C C . LEU A 1 97 ? -1.197 0.338 -1.646 1.00 97.62 97 LEU A C 1
ATOM 782 O O . LEU A 1 97 ? -0.707 -0.648 -1.095 1.00 97.62 97 LEU A O 1
ATOM 786 N N . ILE A 1 98 ? -2.125 0.230 -2.596 1.00 97.12 98 ILE A N 1
ATOM 787 C CA . ILE A 1 98 ? -2.607 -1.066 -3.091 1.00 97.12 98 ILE A CA 1
ATOM 788 C C . ILE A 1 98 ? -1.476 -1.888 -3.730 1.00 97.12 98 ILE A C 1
ATOM 790 O O . ILE A 1 98 ? -0.522 -1.328 -4.285 1.00 97.12 98 ILE A O 1
ATOM 794 N N . THR A 1 99 ? -1.592 -3.214 -3.664 1.00 95.88 99 THR A N 1
ATOM 795 C CA . THR A 1 99 ? -0.664 -4.167 -4.277 1.00 95.88 99 THR A CA 1
ATOM 796 C C . THR A 1 99 ? -1.408 -5.408 -4.800 1.00 95.88 99 THR A C 1
ATOM 798 O O . THR A 1 99 ? -2.039 -6.101 -4.005 1.00 95.88 99 THR A O 1
ATOM 801 N N . PRO A 1 100 ? -1.298 -5.748 -6.101 1.00 95.69 100 PRO A N 1
ATOM 802 C CA . PRO A 1 100 ? -0.543 -5.052 -7.144 1.00 95.69 100 PRO A CA 1
ATOM 803 C C . PRO A 1 100 ? -1.116 -3.672 -7.489 1.00 95.69 100 PRO A C 1
ATOM 805 O O . PRO A 1 100 ? -2.327 -3.490 -7.592 1.00 95.69 100 PRO A O 1
ATOM 808 N N . ALA A 1 101 ? -0.249 -2.688 -7.685 1.00 95.06 101 ALA A N 1
ATOM 809 C CA . ALA A 1 101 ? -0.640 -1.342 -8.051 1.00 95.06 101 ALA A CA 1
ATOM 810 C C . ALA A 1 101 ? -0.814 -1.213 -9.556 1.00 95.06 101 ALA A C 1
ATOM 812 O O . ALA A 1 101 ? 0.127 -1.433 -10.313 1.00 95.06 101 ALA A O 1
ATOM 813 N N . TYR A 1 102 ? -1.999 -0.794 -9.983 1.00 92.31 102 TYR A N 1
ATOM 814 C CA . TYR A 1 102 ? -2.265 -0.434 -11.368 1.00 92.31 102 TYR A CA 1
ATOM 815 C C . TYR A 1 102 ? -3.264 0.731 -11.432 1.00 92.31 102 TYR A C 1
ATOM 817 O O . TYR A 1 102 ? -3.892 1.053 -10.420 1.00 92.31 102 TYR A O 1
ATOM 825 N N . PRO A 1 103 ? -3.388 1.412 -12.582 1.00 91.06 103 PRO A N 1
ATOM 826 C CA . PRO A 1 103 ? -4.302 2.538 -12.730 1.00 91.06 103 PRO A CA 1
ATOM 827 C C . PRO A 1 103 ? -5.764 2.085 -12.649 1.00 91.06 103 PRO A C 1
ATOM 829 O O . PRO A 1 103 ? -6.213 1.297 -13.480 1.00 91.06 103 PRO A O 1
ATOM 832 N N . LEU A 1 104 ? -6.509 2.618 -11.681 1.00 91.94 104 LEU A N 1
ATOM 833 C CA . LEU A 1 104 ? -7.930 2.328 -11.483 1.00 91.94 104 LEU A CA 1
ATOM 834 C C . LEU A 1 104 ? -8.802 3.485 -11.960 1.00 91.94 104 LEU A C 1
ATOM 836 O O . LEU A 1 104 ? -8.407 4.646 -11.859 1.00 91.94 104 LEU A O 1
ATOM 840 N N . LYS A 1 105 ? -9.996 3.156 -12.463 1.00 89.69 105 LYS A N 1
ATOM 841 C CA . LYS A 1 105 ? -11.044 4.144 -12.761 1.00 89.69 105 LYS A CA 1
ATOM 842 C C . LYS A 1 105 ? -11.844 4.504 -11.511 1.00 89.69 105 LYS A C 1
ATOM 844 O O . LYS A 1 105 ? -12.146 5.673 -11.304 1.00 89.69 105 LYS A O 1
ATOM 849 N N . ASP A 1 106 ? -12.104 3.501 -10.679 1.00 90.69 106 ASP A N 1
ATOM 850 C CA . ASP A 1 106 ? -12.954 3.590 -9.497 1.00 90.69 106 ASP A CA 1
ATOM 851 C C . ASP A 1 106 ? -12.182 3.196 -8.232 1.00 90.69 106 ASP A C 1
ATOM 853 O O . ASP A 1 106 ? -11.083 2.632 -8.291 1.00 90.69 106 ASP A O 1
ATOM 857 N N . ALA A 1 107 ? -12.755 3.500 -7.068 1.00 93.19 107 ALA A N 1
ATOM 858 C CA . ALA A 1 107 ? -12.184 3.077 -5.797 1.00 93.19 107 ALA A CA 1
ATOM 859 C C . ALA A 1 107 ? -12.168 1.535 -5.700 1.00 93.19 107 ALA A C 1
ATOM 861 O O . ALA A 1 107 ? -13.173 0.888 -6.002 1.00 93.19 107 ALA A O 1
ATOM 862 N N . PRO A 1 108 ? -11.044 0.924 -5.283 1.00 96.50 108 PRO A N 1
ATOM 863 C CA . PRO A 1 108 ? -10.917 -0.525 -5.286 1.00 96.50 108 PRO A CA 1
ATOM 864 C C . PRO A 1 108 ? -11.694 -1.188 -4.146 1.00 96.50 108 PRO A C 1
ATOM 866 O O . PRO A 1 108 ? -11.768 -0.666 -3.030 1.00 96.50 108 PRO A O 1
ATOM 869 N N . TYR A 1 109 ? -12.177 -2.402 -4.409 1.00 97.94 109 TYR A N 1
ATOM 870 C CA . TYR A 1 109 ? -12.624 -3.347 -3.391 1.00 97.94 109 TYR A CA 1
ATOM 871 C C . TYR A 1 109 ? -11.477 -4.297 -3.056 1.00 97.94 109 TYR A C 1
ATOM 873 O O . TYR A 1 109 ? -11.086 -5.142 -3.856 1.00 97.94 109 TYR A O 1
ATOM 881 N N . LEU A 1 110 ? -10.912 -4.134 -1.868 1.00 98.12 110 LEU A N 1
ATOM 882 C CA . LEU A 1 110 ? -9.690 -4.794 -1.439 1.00 98.12 110 LEU A CA 1
ATOM 883 C C . LEU A 1 110 ? -9.981 -6.167 -0.847 1.00 98.12 110 LEU A C 1
ATOM 885 O O . LEU A 1 110 ? -10.879 -6.313 -0.021 1.00 98.12 110 LEU A O 1
ATOM 889 N N . SER A 1 111 ? -9.206 -7.167 -1.258 1.00 97.00 111 SER A N 1
ATOM 890 C CA . SER A 1 111 ? -9.147 -8.468 -0.592 1.00 97.00 111 SER A CA 1
ATOM 891 C C . SER A 1 111 ? -8.048 -8.482 0.472 1.00 97.00 111 SER A C 1
ATOM 893 O O . SER A 1 111 ? -7.269 -7.534 0.605 1.00 97.00 111 SER A O 1
ATOM 895 N N . LYS A 1 112 ? -7.957 -9.591 1.208 1.00 96.75 112 LYS A N 1
ATOM 896 C CA . LYS A 1 112 ? -6.900 -9.819 2.196 1.00 96.75 112 LYS A CA 1
ATOM 897 C C . LYS A 1 112 ? -5.506 -9.566 1.601 1.00 96.75 112 LYS A C 1
ATOM 899 O O . LYS A 1 112 ? -5.264 -9.947 0.457 1.00 96.75 112 LYS A O 1
ATOM 904 N N . ASP A 1 113 ? -4.617 -8.955 2.383 1.00 96.62 113 ASP A N 1
ATOM 905 C CA . ASP A 1 113 ? -3.198 -8.762 2.052 1.00 96.62 113 ASP A CA 1
ATOM 906 C C . ASP A 1 113 ? -2.931 -7.982 0.741 1.00 96.62 113 ASP A C 1
ATOM 908 O O . ASP A 1 113 ? -1.910 -8.189 0.077 1.00 96.62 113 ASP A O 1
ATOM 912 N N . THR A 1 114 ? -3.822 -7.054 0.364 1.00 97.00 114 THR A N 1
ATOM 913 C CA . THR A 1 114 ? -3.684 -6.223 -0.856 1.00 97.00 114 THR A CA 1
ATOM 914 C C . THR A 1 114 ? -3.377 -4.752 -0.587 1.00 97.00 114 THR A C 1
ATOM 916 O O . THR A 1 114 ? -3.312 -3.957 -1.527 1.00 97.00 114 THR A O 1
ATOM 919 N N . LEU A 1 115 ? -3.140 -4.368 0.671 1.00 98.38 115 LEU A N 1
ATOM 920 C CA . LEU A 1 115 ? -2.894 -2.981 1.057 1.00 98.38 115 LEU A CA 1
ATOM 921 C C . LEU A 1 115 ? -1.636 -2.825 1.911 1.00 98.38 115 LEU A C 1
ATOM 923 O O . LEU A 1 115 ? -1.519 -3.419 2.976 1.00 98.38 115 LEU A O 1
ATOM 927 N N . VAL A 1 116 ? -0.719 -1.962 1.489 1.00 98.50 116 VAL A N 1
ATOM 928 C CA . VAL A 1 116 ? 0.286 -1.373 2.380 1.00 98.50 116 VAL A CA 1
ATOM 929 C C . VAL A 1 116 ? -0.208 0.016 2.775 1.00 98.50 116 VAL A C 1
ATOM 931 O O . VAL A 1 116 ? -0.747 0.732 1.934 1.00 98.50 116 VAL A O 1
ATOM 934 N N . ILE A 1 117 ? -0.052 0.408 4.035 1.00 98.62 117 ILE A N 1
ATOM 935 C CA . ILE A 1 117 ? -0.419 1.753 4.499 1.00 98.62 117 ILE A CA 1
ATOM 936 C C . ILE A 1 117 ? 0.819 2.530 4.928 1.00 98.62 117 ILE A C 1
ATOM 938 O O . ILE A 1 117 ? 1.760 1.939 5.451 1.00 98.62 117 ILE A O 1
ATOM 942 N N . LEU A 1 118 ? 0.804 3.844 4.720 1.00 98.50 118 LEU A N 1
ATOM 943 C CA . LEU A 1 118 ? 1.834 4.771 5.190 1.00 98.50 118 LEU A CA 1
ATOM 944 C C . LEU A 1 118 ? 1.184 5.890 6.006 1.00 98.50 118 LEU A C 1
ATOM 946 O O . LEU A 1 118 ? 0.229 6.507 5.538 1.00 98.50 118 LEU A O 1
ATOM 950 N N . SER A 1 119 ? 1.695 6.171 7.202 1.00 98.06 119 SER A N 1
ATOM 951 C CA . SER A 1 119 ? 1.256 7.326 7.994 1.00 98.06 119 SER A CA 1
ATOM 952 C C . SER A 1 119 ? 2.358 7.794 8.952 1.00 98.06 119 SER A C 1
ATOM 954 O O . SER A 1 119 ? 3.040 6.946 9.537 1.00 98.06 119 SER A O 1
ATOM 956 N N . PRO A 1 120 ? 2.553 9.111 9.148 1.00 97.25 120 PRO A N 1
ATOM 957 C CA . PRO A 1 120 ? 3.582 9.624 10.053 1.00 97.25 120 PRO A CA 1
ATOM 958 C C . PRO A 1 120 ? 3.241 9.382 11.533 1.00 97.25 120 PRO A C 1
ATOM 960 O O . PRO A 1 120 ? 4.142 9.243 12.361 1.00 97.25 120 PRO A O 1
ATOM 963 N N . ASP A 1 121 ? 1.952 9.263 11.864 1.00 96.19 121 ASP A N 1
ATOM 964 C CA . ASP A 1 121 ? 1.465 9.252 13.251 1.00 96.19 121 ASP A CA 1
ATOM 965 C C . ASP A 1 121 ? 1.507 7.864 13.910 1.00 96.19 121 ASP A C 1
ATOM 967 O O . ASP A 1 121 ? 1.255 7.714 15.107 1.00 96.19 121 ASP A O 1
ATOM 971 N N . LEU A 1 122 ? 1.815 6.818 13.141 1.00 96.31 122 LEU A N 1
ATOM 972 C CA . LEU A 1 122 ? 1.754 5.449 13.633 1.00 96.31 122 LEU A CA 1
ATOM 973 C C . LEU A 1 122 ? 2.814 5.165 14.707 1.00 96.31 122 LEU A C 1
ATOM 975 O O . LEU A 1 122 ? 3.965 5.613 14.661 1.00 96.31 122 LEU A O 1
ATOM 979 N N . ASN A 1 123 ? 2.407 4.360 15.683 1.00 95.25 123 ASN A N 1
ATOM 980 C CA . ASN A 1 123 ? 3.270 3.775 16.702 1.00 95.25 123 ASN A CA 1
ATOM 981 C C . ASN A 1 123 ? 3.148 2.243 16.669 1.00 95.25 123 ASN A C 1
ATOM 983 O O . ASN A 1 123 ? 2.262 1.698 16.003 1.00 95.25 123 ASN A O 1
ATOM 987 N N . GLU A 1 124 ? 4.031 1.537 17.379 1.00 96.94 124 GLU A N 1
ATOM 988 C CA . GLU A 1 124 ? 4.047 0.069 17.369 1.00 96.94 124 GLU A CA 1
ATOM 989 C C . GLU A 1 124 ? 2.716 -0.560 17.797 1.00 96.94 124 GLU A C 1
ATOM 991 O O . GLU A 1 124 ? 2.265 -1.524 17.179 1.00 96.94 124 GLU A O 1
ATOM 996 N N . LYS A 1 125 ? 2.089 -0.032 18.856 1.00 97.81 125 LYS A N 1
ATOM 997 C CA . LYS A 1 125 ? 0.854 -0.587 19.424 1.00 97.81 125 LYS A CA 1
ATOM 998 C C . LYS A 1 125 ? -0.293 -0.498 18.417 1.00 97.81 125 LYS A C 1
ATOM 1000 O O . LYS A 1 125 ? -0.912 -1.512 18.102 1.00 97.81 125 LYS A O 1
ATOM 1005 N N . CYS A 1 126 ? -0.512 0.693 17.863 1.00 98.19 126 CYS A N 1
ATOM 1006 C CA . CYS A 1 126 ? -1.522 0.943 16.841 1.00 98.19 126 CYS A CA 1
ATOM 1007 C C . CYS A 1 126 ? -1.253 0.116 15.574 1.00 98.19 126 CYS A C 1
ATOM 1009 O O . CYS A 1 126 ? -2.160 -0.514 15.038 1.00 98.19 126 CYS A O 1
ATOM 1011 N N . SER A 1 127 ? 0.009 0.012 15.149 1.00 98.44 127 SER A N 1
ATOM 1012 C CA . SER A 1 127 ? 0.391 -0.756 13.955 1.00 98.44 127 SER A CA 1
ATOM 1013 C C . SER A 1 127 ? 0.118 -2.253 14.092 1.00 98.44 127 SER A C 1
ATOM 1015 O O . SER A 1 127 ? -0.386 -2.873 13.157 1.00 98.44 127 SER A O 1
ATOM 1017 N N . LYS A 1 128 ? 0.404 -2.836 15.265 1.00 98.31 128 LYS A N 1
ATOM 1018 C CA . LYS A 1 128 ? 0.103 -4.246 15.563 1.00 98.31 128 LYS A CA 1
ATOM 1019 C C . LYS A 1 128 ? -1.405 -4.509 15.548 1.00 98.31 128 LYS A C 1
ATOM 1021 O O . LYS A 1 128 ? -1.823 -5.514 14.979 1.00 98.31 128 LYS A O 1
ATOM 1026 N N . ARG A 1 129 ? -2.211 -3.597 16.110 1.00 98.19 129 ARG A N 1
ATOM 1027 C CA . ARG A 1 129 ? -3.680 -3.683 16.055 1.00 98.19 129 ARG A CA 1
ATOM 1028 C C . ARG A 1 129 ? -4.204 -3.584 14.629 1.00 98.19 129 ARG A C 1
ATOM 1030 O O . ARG A 1 129 ? -4.935 -4.466 14.207 1.00 98.19 129 ARG A O 1
ATOM 1037 N N . ILE A 1 130 ? -3.774 -2.585 13.855 1.00 98.62 130 ILE A N 1
ATOM 1038 C CA . ILE A 1 130 ? -4.192 -2.433 12.452 1.00 98.62 130 ILE A CA 1
ATOM 1039 C C . ILE A 1 130 ? -3.874 -3.698 11.645 1.00 98.62 130 ILE A C 1
ATOM 1041 O O . ILE A 1 130 ? -4.743 -4.209 10.946 1.00 98.62 130 ILE A O 1
ATOM 1045 N N . PHE A 1 131 ? -2.655 -4.229 11.765 1.00 98.38 131 PHE A N 1
ATOM 1046 C CA . PHE A 1 131 ? -2.255 -5.443 11.052 1.00 98.38 131 PHE A CA 1
ATOM 1047 C C . PHE A 1 131 ? -3.045 -6.689 11.494 1.00 98.38 131 PHE A C 1
ATOM 1049 O O . PHE A 1 131 ? -3.309 -7.566 10.679 1.00 98.38 131 PHE A O 1
ATOM 1056 N N . GLY A 1 132 ? -3.430 -6.774 12.771 1.00 97.81 132 GLY A N 1
ATOM 1057 C CA . GLY A 1 132 ? -4.211 -7.895 13.302 1.00 97.81 132 GLY A CA 1
ATOM 1058 C C . GLY A 1 132 ? -5.718 -7.810 13.035 1.00 97.81 132 GLY A C 1
ATOM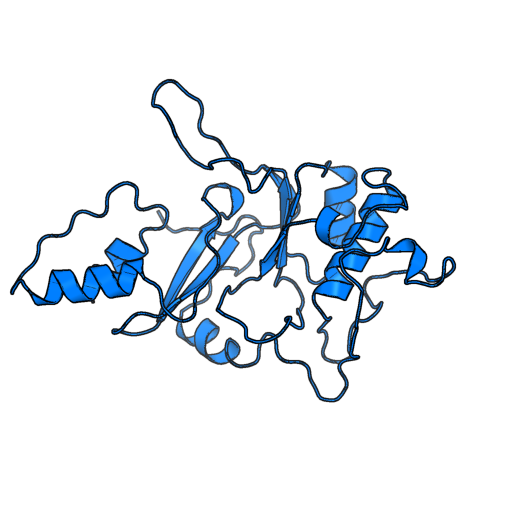 1059 O O . GLY A 1 132 ? -6.358 -8.844 12.880 1.00 97.81 132 GLY A O 1
ATOM 1060 N N . GLU A 1 133 ? -6.286 -6.603 12.984 1.00 98.12 133 GLU A N 1
ATOM 1061 C CA . GLU A 1 133 ? -7.739 -6.372 12.959 1.00 98.12 133 GLU A CA 1
ATOM 1062 C C . GLU A 1 133 ? -8.272 -5.976 11.568 1.00 98.12 133 GLU A C 1
ATOM 1064 O O . GLU A 1 133 ? -9.476 -6.080 11.321 1.00 98.12 133 GLU A O 1
ATOM 1069 N N . VAL A 1 134 ? -7.411 -5.538 10.638 1.00 98.50 134 VAL A N 1
ATOM 1070 C CA . VAL A 1 134 ? -7.798 -5.096 9.284 1.00 98.50 134 VAL A CA 1
ATOM 1071 C C . VAL A 1 134 ? -7.247 -6.070 8.230 1.00 98.50 134 VAL A C 1
ATOM 1073 O O . VAL A 1 134 ? -6.110 -5.905 7.788 1.00 98.50 134 VAL A O 1
ATOM 1076 N N . PRO A 1 135 ? -8.029 -7.075 7.777 1.00 97.88 135 PRO A N 1
ATOM 1077 C CA . PRO A 1 135 ? -7.522 -8.173 6.944 1.00 97.88 135 PRO A CA 1
ATOM 1078 C C . PRO A 1 135 ? -6.880 -7.740 5.622 1.00 97.88 135 PRO A C 1
ATOM 1080 O O . PRO A 1 135 ? -6.039 -8.442 5.067 1.00 97.88 135 PRO A O 1
ATOM 1083 N N . GLU A 1 136 ? -7.313 -6.614 5.065 1.00 98.62 136 GLU A N 1
ATOM 1084 C CA . GLU A 1 136 ? -6.806 -6.091 3.801 1.00 98.62 136 GLU A CA 1
ATOM 1085 C C . GLU A 1 136 ? -5.367 -5.555 3.930 1.00 98.62 136 GLU A C 1
ATOM 1087 O O . GLU A 1 136 ? -4.640 -5.511 2.932 1.00 98.62 136 GLU A O 1
ATOM 1092 N N . VAL A 1 137 ? -4.938 -5.182 5.145 1.00 98.62 137 VAL A N 1
ATOM 1093 C CA . VAL A 1 137 ? -3.613 -4.619 5.429 1.00 98.62 137 VAL A CA 1
ATOM 1094 C C . VAL A 1 137 ? -2.550 -5.715 5.457 1.00 98.62 137 VAL A C 1
ATOM 1096 O O . VAL A 1 137 ? -2.431 -6.494 6.394 1.00 98.62 137 VAL A O 1
ATOM 1099 N N . LYS A 1 138 ? -1.699 -5.698 4.437 1.00 97.94 138 LYS A N 1
ATOM 1100 C CA . LYS A 1 138 ? -0.496 -6.517 4.295 1.00 97.94 138 LYS A CA 1
ATOM 1101 C C . LYS A 1 138 ? 0.691 -5.976 5.094 1.00 97.94 138 LYS A C 1
ATOM 1103 O O . LYS A 1 138 ? 1.540 -6.745 5.544 1.00 97.94 138 LYS A O 1
ATOM 1108 N N . GLY A 1 139 ? 0.808 -4.653 5.209 1.00 98.31 139 GLY A N 1
ATOM 1109 C CA . GLY A 1 139 ? 1.973 -4.004 5.806 1.00 98.31 139 GLY A CA 1
ATOM 1110 C C . GLY A 1 139 ? 1.696 -2.581 6.269 1.00 98.31 139 GLY A C 1
ATOM 1111 O O . GLY A 1 139 ? 0.908 -1.859 5.657 1.00 98.31 139 GLY A O 1
ATOM 1112 N N . VAL A 1 140 ? 2.368 -2.187 7.349 1.00 98.69 140 VAL A N 1
ATOM 1113 C CA . VAL A 1 140 ? 2.185 -0.900 8.025 1.00 98.69 140 VAL A CA 1
ATOM 1114 C C . VAL A 1 140 ? 3.518 -0.158 8.071 1.00 98.69 140 VAL A C 1
ATOM 1116 O O . VAL A 1 140 ? 4.450 -0.591 8.750 1.00 98.69 140 VAL A O 1
ATOM 1119 N N . LEU A 1 141 ? 3.605 0.948 7.332 1.00 98.50 141 LEU A N 1
ATOM 1120 C CA . LEU A 1 141 ? 4.774 1.817 7.252 1.00 98.50 141 LEU A CA 1
ATOM 1121 C C . LEU A 1 141 ? 4.551 3.111 8.040 1.00 98.50 141 LEU A C 1
ATOM 1123 O O . LEU A 1 141 ? 3.489 3.732 7.949 1.00 98.50 141 LEU A O 1
ATOM 1127 N N . LYS A 1 142 ? 5.589 3.556 8.745 1.00 98.19 142 LYS A N 1
ATOM 1128 C CA . LYS A 1 142 ? 5.666 4.883 9.348 1.00 98.19 142 LYS A CA 1
ATOM 1129 C C . LYS A 1 142 ? 6.550 5.808 8.523 1.00 98.19 142 LYS A C 1
ATOM 1131 O O . LYS A 1 142 ? 7.682 5.458 8.191 1.00 98.19 142 LYS A O 1
ATOM 1136 N N . GLY A 1 143 ? 6.033 6.996 8.236 1.00 96.75 143 GLY A N 1
ATOM 1137 C CA . GLY A 1 143 ? 6.744 8.063 7.536 1.00 96.75 143 GLY A CA 1
ATOM 1138 C C . GLY A 1 143 ? 5.799 9.005 6.800 1.00 96.75 143 GLY A C 1
ATOM 1139 O O . GLY A 1 143 ? 4.593 8.751 6.736 1.00 96.75 143 GLY A O 1
ATOM 1140 N N . ASP A 1 144 ? 6.347 10.083 6.245 1.00 94.38 144 ASP A N 1
ATOM 1141 C CA . ASP A 1 144 ? 5.586 11.074 5.490 1.00 94.38 144 ASP A CA 1
ATOM 1142 C C . ASP A 1 144 ? 5.793 10.885 3.979 1.00 94.38 144 ASP A C 1
ATOM 1144 O O . ASP A 1 144 ? 6.907 10.707 3.486 1.00 94.38 144 ASP A O 1
ATOM 1148 N N . ILE A 1 145 ? 4.711 10.930 3.200 1.00 93.19 145 ILE A N 1
ATOM 1149 C CA . ILE A 1 145 ? 4.801 10.828 1.735 1.00 93.19 145 ILE A CA 1
ATOM 1150 C C . ILE A 1 145 ? 5.566 12.001 1.101 1.00 93.19 145 ILE A C 1
ATOM 1152 O O . ILE A 1 145 ? 6.063 11.884 -0.019 1.00 93.19 145 ILE A O 1
ATOM 1156 N N . THR A 1 146 ? 5.652 13.132 1.800 1.00 91.19 146 THR A N 1
ATOM 1157 C CA . THR A 1 146 ? 6.423 14.305 1.380 1.00 91.19 146 THR A CA 1
ATOM 1158 C C . THR A 1 146 ? 7.927 14.124 1.577 1.00 91.19 146 THR A C 1
ATOM 1160 O O . THR A 1 146 ? 8.715 14.832 0.943 1.00 91.19 146 THR A O 1
ATOM 1163 N N . ASP A 1 147 ? 8.339 13.134 2.372 1.00 89.62 147 ASP A N 1
ATOM 1164 C CA . ASP A 1 147 ? 9.743 12.819 2.565 1.00 89.62 147 ASP A CA 1
ATOM 1165 C C . ASP A 1 147 ? 10.343 12.154 1.321 1.00 89.62 147 ASP A C 1
ATOM 1167 O O . ASP A 1 147 ? 9.789 11.229 0.717 1.00 89.62 147 ASP A O 1
ATOM 1171 N N . THR A 1 148 ? 11.549 12.586 0.954 1.00 86.56 148 THR A N 1
ATOM 1172 C CA . THR A 1 148 ? 12.323 11.907 -0.090 1.00 86.56 148 THR A CA 1
ATOM 1173 C C . THR A 1 148 ? 12.965 10.656 0.501 1.00 86.56 148 THR A C 1
ATOM 1175 O O . THR A 1 148 ? 13.839 10.761 1.358 1.00 86.56 148 THR A O 1
ATOM 1178 N N . VAL A 1 149 ? 12.532 9.479 0.048 1.00 90.31 149 VAL A N 1
ATOM 1179 C CA . VAL A 1 149 ? 13.130 8.183 0.404 1.00 90.31 149 VAL A CA 1
ATOM 1180 C C . VAL A 1 149 ? 14.376 7.924 -0.445 1.00 90.31 149 VAL A C 1
ATOM 1182 O O . VAL A 1 149 ? 14.375 8.191 -1.648 1.00 90.31 149 VAL A O 1
ATOM 1185 N N . GLY A 1 150 ? 15.421 7.375 0.174 1.00 86.25 150 GLY A N 1
ATOM 1186 C CA . GLY A 1 150 ? 16.724 7.125 -0.441 1.00 86.25 150 GLY A CA 1
ATOM 1187 C C . GLY A 1 150 ? 17.811 8.085 0.047 1.00 86.25 150 GLY A C 1
ATOM 1188 O O . GLY A 1 150 ? 17.695 8.697 1.109 1.00 86.25 150 GLY A O 1
ATOM 1189 N N . ILE A 1 151 ? 18.898 8.184 -0.721 1.00 84.25 151 ILE A N 1
ATOM 1190 C CA . ILE A 1 151 ? 20.038 9.066 -0.436 1.00 84.25 151 ILE A CA 1
ATOM 1191 C C . ILE A 1 151 ? 19.877 10.338 -1.267 1.00 84.25 151 ILE A C 1
ATOM 1193 O O . ILE A 1 151 ? 19.809 10.272 -2.493 1.00 84.25 151 ILE A O 1
ATOM 1197 N N . LYS A 1 152 ? 19.813 11.491 -0.598 1.00 78.44 152 LYS A N 1
ATOM 1198 C CA . LYS A 1 152 ? 19.740 12.807 -1.253 1.00 78.44 152 LYS A CA 1
ATOM 1199 C C . LYS A 1 152 ? 21.119 13.452 -1.426 1.00 78.44 152 LYS A C 1
ATOM 1201 O O . LYS A 1 152 ? 21.329 14.184 -2.386 1.00 78.44 152 LYS A O 1
ATOM 1206 N N . ASP A 1 153 ? 22.025 13.179 -0.495 1.00 77.75 153 ASP A N 1
ATOM 1207 C CA . ASP A 1 153 ? 23.366 13.753 -0.393 1.00 77.75 153 ASP A CA 1
ATOM 1208 C C . ASP A 1 153 ? 24.294 12.675 0.191 1.00 77.75 153 ASP A C 1
ATOM 1210 O O . ASP A 1 153 ? 23.851 11.916 1.055 1.00 77.75 153 ASP A O 1
ATOM 1214 N N . SER A 1 154 ? 25.541 12.580 -0.284 1.00 80.00 154 SER A N 1
ATOM 1215 C CA . SER A 1 154 ? 26.518 11.596 0.207 1.00 80.00 154 SER A CA 1
ATOM 1216 C C . SER A 1 154 ? 26.854 11.777 1.684 1.00 80.00 154 SER A C 1
ATOM 1218 O O . SER A 1 154 ? 27.222 10.807 2.342 1.00 80.00 154 SER A O 1
ATOM 1220 N N . GLU A 1 155 ? 26.686 12.993 2.202 1.00 85.81 155 GLU A N 1
ATOM 1221 C CA . GLU A 1 155 ? 26.973 13.335 3.595 1.00 85.81 155 GLU A CA 1
ATOM 1222 C C . GLU A 1 155 ? 25.774 13.099 4.527 1.00 85.81 155 GLU A C 1
ATOM 1224 O O . GLU A 1 155 ? 25.904 13.177 5.750 1.00 85.81 155 GLU A O 1
ATOM 1229 N N . LEU A 1 156 ? 24.588 12.817 3.972 1.00 79.00 156 LEU A N 1
ATOM 1230 C CA . LEU A 1 156 ? 23.369 12.572 4.739 1.00 79.00 156 LEU A CA 1
ATOM 1231 C C . LEU A 1 156 ? 23.063 11.077 4.828 1.00 79.00 156 LEU A C 1
ATOM 1233 O O . LEU A 1 156 ? 23.276 10.299 3.899 1.00 79.00 156 LEU A O 1
ATOM 1237 N N . SER A 1 157 ? 22.476 10.671 5.953 1.00 81.75 157 SER A N 1
ATOM 1238 C CA . SER A 1 157 ? 21.927 9.325 6.093 1.00 81.75 157 SER A CA 1
ATOM 1239 C C . SER A 1 157 ? 20.802 9.095 5.084 1.00 81.75 157 SER A C 1
ATOM 1241 O O . SER A 1 157 ? 19.987 9.989 4.840 1.00 81.75 157 SER A O 1
ATOM 1243 N N . PHE A 1 158 ? 20.705 7.875 4.558 1.00 83.56 158 PHE A N 1
ATOM 1244 C CA . PHE A 1 158 ? 19.552 7.479 3.757 1.00 83.56 158 PHE A CA 1
ATOM 1245 C C . PHE A 1 158 ? 18.262 7.600 4.576 1.00 83.56 158 PHE A C 1
ATOM 1247 O O . PHE A 1 158 ? 18.222 7.263 5.761 1.00 83.56 158 PHE A O 1
ATOM 1254 N N . ASN A 1 159 ? 17.196 8.049 3.925 1.00 90.19 159 ASN A N 1
ATOM 1255 C CA . ASN A 1 159 ? 15.867 8.083 4.509 1.00 90.19 159 ASN A CA 1
ATOM 1256 C C . ASN A 1 159 ? 15.054 6.865 4.053 1.00 90.19 159 ASN A C 1
ATOM 1258 O O . ASN A 1 159 ? 15.153 6.451 2.895 1.00 90.19 159 ASN A O 1
ATOM 1262 N N . LYS A 1 160 ? 14.241 6.304 4.948 1.00 94.25 160 LYS A N 1
ATOM 1263 C CA . LYS A 1 160 ? 13.330 5.187 4.673 1.00 94.25 160 LYS A CA 1
ATOM 1264 C C . LYS A 1 160 ? 12.066 5.321 5.505 1.00 94.25 160 LYS A C 1
ATOM 1266 O O . LYS A 1 160 ? 12.109 5.845 6.615 1.00 94.25 160 LYS A O 1
ATOM 1271 N N . TYR A 1 161 ? 10.974 4.756 5.009 1.00 96.75 161 TYR A N 1
ATOM 1272 C CA . TYR A 1 161 ? 9.824 4.490 5.859 1.00 96.75 161 TYR A CA 1
ATOM 1273 C C . TYR A 1 161 ? 10.106 3.273 6.734 1.00 96.75 161 TYR A C 1
ATOM 1275 O O . TYR A 1 161 ? 10.659 2.262 6.288 1.00 96.75 161 TYR A O 1
ATOM 1283 N N . GLU A 1 162 ? 9.730 3.375 7.998 1.00 96.88 162 GLU A N 1
ATOM 1284 C CA . GLU A 1 162 ? 9.919 2.311 8.971 1.00 96.88 162 GLU A CA 1
ATOM 1285 C C . GLU A 1 162 ? 8.788 1.286 8.844 1.00 96.88 162 GLU A C 1
ATOM 1287 O O . GLU A 1 162 ? 7.612 1.633 8.910 1.00 96.88 162 GLU A O 1
ATOM 1292 N N . LEU A 1 163 ? 9.128 0.008 8.670 1.00 97.69 163 LEU A N 1
ATOM 1293 C CA . LEU A 1 163 ? 8.152 -1.080 8.682 1.00 97.69 163 LEU A CA 1
ATOM 1294 C C . LEU A 1 163 ? 7.827 -1.469 10.126 1.00 97.69 163 LEU A C 1
ATOM 1296 O O . LEU A 1 163 ? 8.634 -2.125 10.779 1.00 97.69 163 LEU A O 1
ATOM 1300 N N . LEU A 1 164 ? 6.634 -1.099 10.597 1.00 98.00 164 LEU A N 1
ATOM 1301 C CA . LEU A 1 164 ? 6.180 -1.373 11.965 1.00 98.00 164 LEU A CA 1
ATOM 1302 C C . LEU A 1 164 ? 5.469 -2.727 12.106 1.00 98.00 164 LEU A C 1
ATOM 1304 O O . LEU A 1 164 ? 5.508 -3.333 13.177 1.00 98.00 164 LEU A O 1
ATOM 1308 N N . ALA A 1 165 ? 4.804 -3.209 11.049 1.00 97.75 165 ALA A N 1
ATOM 1309 C CA . ALA A 1 165 ? 4.139 -4.514 11.036 1.00 97.75 165 ALA A CA 1
ATOM 1310 C C . ALA A 1 165 ? 3.965 -5.070 9.611 1.00 97.75 165 ALA A C 1
ATOM 1312 O O . ALA A 1 165 ? 3.824 -4.315 8.647 1.00 97.75 165 ALA A O 1
ATOM 1313 N N . GLY A 1 166 ? 3.918 -6.400 9.486 1.00 97.12 166 GLY A N 1
ATOM 1314 C CA . GLY A 1 166 ? 3.596 -7.094 8.236 1.00 97.12 166 GLY A CA 1
ATOM 1315 C C . GLY A 1 166 ? 4.714 -7.059 7.188 1.00 97.12 166 GLY A C 1
ATOM 1316 O O . GLY A 1 166 ? 5.882 -7.305 7.490 1.00 97.12 166 GLY A O 1
ATOM 1317 N N . CYS A 1 167 ? 4.357 -6.811 5.926 1.00 97.50 167 CYS A N 1
ATOM 1318 C CA . CYS A 1 167 ? 5.292 -6.777 4.805 1.00 97.50 167 CYS A CA 1
ATOM 1319 C C . CYS A 1 167 ? 4.975 -5.666 3.803 1.00 97.50 167 CYS A C 1
ATOM 1321 O O . CYS A 1 167 ? 3.870 -5.571 3.279 1.00 97.50 167 CYS A O 1
ATOM 1323 N N . ASP A 1 168 ? 5.999 -4.892 3.456 1.00 97.12 168 ASP A N 1
ATOM 1324 C CA . ASP A 1 168 ? 5.946 -3.795 2.489 1.00 97.12 168 ASP A CA 1
ATOM 1325 C C . ASP A 1 168 ? 6.344 -4.202 1.063 1.00 97.12 168 ASP A C 1
ATOM 1327 O O . ASP A 1 168 ? 6.600 -3.339 0.224 1.00 97.12 168 ASP A O 1
ATOM 1331 N N . MET A 1 169 ? 6.425 -5.506 0.772 1.00 97.12 169 MET A N 1
ATOM 1332 C CA . MET A 1 169 ? 6.685 -5.983 -0.586 1.00 97.12 169 MET A CA 1
ATOM 1333 C C . MET A 1 169 ? 5.497 -5.620 -1.475 1.00 97.12 169 MET A C 1
ATOM 1335 O O . MET A 1 169 ? 4.442 -6.259 -1.399 1.00 97.12 169 MET A O 1
ATOM 1339 N N . ARG A 1 170 ? 5.675 -4.612 -2.322 1.00 95.69 170 ARG A N 1
ATOM 1340 C CA . ARG A 1 170 ? 4.663 -4.121 -3.254 1.00 95.69 170 ARG A CA 1
ATOM 1341 C C . ARG A 1 170 ? 5.029 -4.522 -4.676 1.00 95.69 170 ARG A C 1
ATOM 1343 O O . ARG A 1 170 ? 6.203 -4.533 -5.039 1.00 95.69 170 ARG A O 1
ATOM 1350 N N . CYS A 1 171 ? 4.012 -4.855 -5.463 1.00 95.56 171 CYS A N 1
ATOM 1351 C CA . CYS A 1 171 ? 4.129 -5.048 -6.902 1.00 95.56 171 CYS A CA 1
ATOM 1352 C C . CYS A 1 171 ? 3.513 -3.848 -7.620 1.00 95.56 171 CYS A C 1
ATOM 1354 O O . CYS A 1 171 ? 2.348 -3.547 -7.375 1.00 95.56 171 CYS A O 1
ATOM 1356 N N . ASP A 1 172 ? 4.250 -3.210 -8.521 1.00 94.44 172 ASP A N 1
ATOM 1357 C CA . ASP A 1 172 ? 3.724 -2.175 -9.410 1.00 94.44 172 ASP A CA 1
ATOM 1358 C C . ASP A 1 172 ? 3.607 -2.735 -10.823 1.00 94.44 172 ASP A C 1
ATOM 1360 O O . ASP A 1 172 ? 4.592 -3.215 -11.388 1.00 94.44 172 ASP A O 1
ATOM 1364 N N . LEU A 1 173 ? 2.410 -2.653 -11.404 1.00 94.00 173 LEU A N 1
ATOM 1365 C CA . LEU A 1 173 ? 2.165 -3.012 -12.790 1.00 94.00 173 LEU A CA 1
ATOM 1366 C C . LEU A 1 173 ? 2.307 -1.774 -13.675 1.00 94.00 173 LEU A C 1
ATOM 1368 O O . LEU A 1 173 ? 1.474 -0.864 -13.652 1.00 94.00 173 LEU A O 1
ATOM 1372 N N . VAL A 1 174 ? 3.364 -1.751 -14.479 1.00 91.94 174 VAL A N 1
ATOM 1373 C CA . VAL A 1 174 ? 3.696 -0.625 -15.354 1.00 91.94 174 VAL A CA 1
ATOM 1374 C C . VAL A 1 174 ? 3.461 -1.020 -16.806 1.00 91.94 174 VAL A C 1
ATOM 1376 O O . VAL A 1 174 ? 4.065 -1.968 -17.300 1.00 91.94 174 VAL A O 1
ATOM 1379 N N . GLN A 1 175 ? 2.592 -0.289 -17.503 1.00 90.25 175 GLN A N 1
ATOM 1380 C CA . GLN A 1 175 ? 2.322 -0.524 -18.922 1.00 90.25 175 GLN A CA 1
ATOM 1381 C C . GLN A 1 175 ? 3.434 0.073 -19.793 1.00 90.25 175 GLN A C 1
ATOM 1383 O O . GLN A 1 175 ? 3.794 1.243 -19.632 1.00 90.25 175 GLN A O 1
ATOM 1388 N N . THR A 1 176 ? 3.952 -0.721 -20.731 1.00 90.69 176 THR A N 1
ATOM 1389 C CA . THR A 1 176 ? 4.927 -0.293 -21.747 1.00 90.69 176 THR A CA 1
ATOM 1390 C C . THR A 1 176 ? 4.461 -0.723 -23.144 1.00 90.69 176 THR A C 1
ATOM 1392 O O . THR A 1 176 ? 3.635 -1.634 -23.245 1.00 90.69 176 THR A O 1
ATOM 1395 N N . PRO A 1 177 ? 4.991 -0.129 -24.229 1.00 87.69 177 PRO A N 1
ATOM 1396 C CA . PRO A 1 177 ? 4.686 -0.566 -25.595 1.00 87.69 177 PRO A CA 1
ATOM 1397 C C . PRO A 1 177 ? 5.017 -2.039 -25.876 1.00 87.69 177 PRO A C 1
ATOM 1399 O O . PRO A 1 177 ? 4.343 -2.667 -26.685 1.00 87.69 177 PRO A O 1
ATOM 1402 N N . ALA A 1 178 ? 6.011 -2.604 -25.186 1.00 88.56 178 ALA A N 1
ATOM 1403 C CA . ALA A 1 178 ? 6.407 -4.004 -25.326 1.00 88.56 178 ALA A CA 1
ATOM 1404 C C . ALA A 1 178 ? 5.634 -4.965 -24.402 1.00 88.56 178 ALA A C 1
ATOM 1406 O O . ALA A 1 178 ? 5.913 -6.164 -24.368 1.00 88.56 178 ALA A O 1
ATOM 1407 N N . GLY A 1 179 ? 4.674 -4.443 -23.634 1.00 90.06 179 GLY A N 1
ATOM 1408 C CA . GLY A 1 179 ? 3.871 -5.193 -22.676 1.00 90.06 179 GLY A CA 1
ATOM 1409 C C . GLY A 1 179 ? 4.052 -4.734 -21.224 1.00 90.06 179 GLY A C 1
ATOM 1410 O O . GLY A 1 179 ? 4.845 -3.834 -20.926 1.00 90.06 179 GLY A O 1
ATOM 1411 N N . PRO A 1 180 ? 3.283 -5.316 -20.295 1.00 91.31 180 PRO A N 1
ATOM 1412 C CA . PRO A 1 180 ? 3.303 -4.922 -18.893 1.00 91.31 180 PRO A CA 1
ATOM 1413 C C . PRO A 1 180 ? 4.549 -5.431 -18.153 1.00 91.31 180 PRO A C 1
ATOM 1415 O O . PRO A 1 180 ? 4.979 -6.571 -18.329 1.00 91.31 180 PRO A O 1
ATOM 1418 N N . LEU A 1 181 ? 5.078 -4.604 -17.252 1.00 92.62 181 LEU A N 1
ATOM 1419 C CA . LEU A 1 181 ? 6.154 -4.947 -16.323 1.00 92.62 181 LEU A CA 1
ATOM 1420 C C . LEU A 1 181 ? 5.598 -5.086 -14.904 1.00 92.62 181 LEU A C 1
ATOM 1422 O O . LEU A 1 181 ? 4.881 -4.204 -14.438 1.00 92.62 181 LEU A O 1
ATOM 1426 N N . CYS A 1 182 ? 5.963 -6.165 -14.209 1.00 94.19 182 CYS A N 1
ATOM 1427 C CA . CYS A 1 182 ? 5.701 -6.339 -12.778 1.00 94.19 182 CYS A CA 1
ATOM 1428 C C . CYS A 1 182 ? 6.961 -5.961 -11.993 1.00 94.19 182 CYS A C 1
ATOM 1430 O O . CYS A 1 182 ? 7.949 -6.694 -12.021 1.00 94.19 182 CYS A O 1
ATOM 1432 N N . ILE A 1 183 ? 6.929 -4.829 -11.295 1.00 94.31 183 ILE A N 1
ATOM 1433 C CA . ILE A 1 183 ? 8.067 -4.307 -10.537 1.00 94.31 183 ILE A CA 1
ATOM 1434 C C . ILE A 1 183 ? 7.847 -4.580 -9.050 1.00 94.31 183 ILE A C 1
ATOM 1436 O O . ILE A 1 183 ? 6.992 -3.963 -8.419 1.00 94.31 183 ILE A O 1
ATOM 1440 N N . TYR A 1 184 ? 8.614 -5.515 -8.492 1.00 95.06 184 TYR A N 1
ATOM 1441 C CA . TYR A 1 184 ? 8.585 -5.836 -7.065 1.00 95.06 184 TYR A CA 1
ATOM 1442 C C . TYR A 1 184 ? 9.603 -5.001 -6.297 1.00 95.06 184 TYR A C 1
ATOM 1444 O O . TYR A 1 184 ? 10.761 -4.907 -6.701 1.00 95.06 184 TYR A O 1
ATOM 1452 N N . LYS A 1 185 ? 9.173 -4.402 -5.185 1.00 94.62 185 LYS A N 1
ATOM 1453 C CA . LYS A 1 185 ? 10.009 -3.509 -4.375 1.00 94.62 185 LYS A CA 1
ATOM 1454 C C . LYS A 1 185 ? 9.584 -3.491 -2.908 1.00 94.62 185 LYS A C 1
ATOM 1456 O O . LYS A 1 185 ? 8.406 -3.669 -2.594 1.00 94.62 185 LYS A O 1
ATOM 1461 N N . HIS A 1 186 ? 10.537 -3.222 -2.020 1.00 95.69 186 HIS A N 1
ATOM 1462 C CA . HIS A 1 186 ? 10.251 -2.846 -0.636 1.00 95.69 186 HIS A CA 1
ATOM 1463 C C . HIS A 1 186 ? 9.781 -1.398 -0.612 1.00 95.69 186 HIS A C 1
ATOM 1465 O O . HIS A 1 186 ? 10.568 -0.480 -0.844 1.00 95.69 186 HIS A O 1
ATOM 1471 N N . GLN A 1 187 ? 8.488 -1.184 -0.380 1.00 95.62 187 GLN A N 1
ATOM 1472 C CA . GLN A 1 187 ? 7.913 0.151 -0.477 1.00 95.62 187 GLN A CA 1
ATOM 1473 C C . GLN A 1 187 ? 8.497 1.127 0.557 1.00 95.62 187 GLN A C 1
ATOM 1475 O O . GLN A 1 187 ? 8.525 2.325 0.290 1.00 95.62 187 GLN A O 1
ATOM 1480 N N . GLY A 1 188 ? 9.008 0.647 1.695 1.00 95.69 188 GLY A N 1
ATOM 1481 C CA . GLY A 1 188 ? 9.659 1.508 2.681 1.00 95.69 188 GLY A CA 1
ATOM 1482 C C . GLY A 1 188 ? 11.027 2.046 2.255 1.00 95.69 188 GLY A C 1
ATOM 1483 O O . GLY A 1 188 ? 11.503 3.021 2.823 1.00 95.69 188 GLY A O 1
ATOM 1484 N N . GLU A 1 189 ? 11.657 1.450 1.243 1.00 93.75 189 GLU A N 1
ATOM 1485 C CA . GLU A 1 189 ? 13.019 1.791 0.801 1.00 93.75 189 GLU A CA 1
ATOM 1486 C C . GLU A 1 189 ? 13.044 2.569 -0.512 1.00 93.75 189 GLU A C 1
ATOM 1488 O O . GLU A 1 189 ? 14.110 2.846 -1.061 1.00 93.75 189 GLU A O 1
ATOM 1493 N N . ILE A 1 190 ? 11.870 2.910 -1.042 1.00 92.00 190 ILE A N 1
ATOM 1494 C CA . ILE A 1 190 ? 11.762 3.550 -2.341 1.00 92.00 190 ILE A CA 1
ATOM 1495 C C . ILE A 1 190 ? 10.673 4.610 -2.371 1.00 92.00 190 ILE A C 1
ATOM 1497 O O . ILE A 1 190 ? 9.636 4.488 -1.719 1.00 92.00 190 ILE A O 1
ATOM 1501 N N . HIS A 1 191 ? 10.896 5.639 -3.184 1.00 89.94 191 HIS A N 1
ATOM 1502 C CA . HIS A 1 191 ? 9.906 6.683 -3.399 1.00 89.94 191 HIS A CA 1
ATOM 1503 C C . HIS A 1 191 ? 8.583 6.106 -3.935 1.00 89.94 191 HIS A C 1
ATOM 1505 O O . HIS A 1 191 ? 8.555 5.172 -4.750 1.00 89.94 191 HIS A O 1
ATOM 1511 N N . ILE A 1 192 ? 7.471 6.668 -3.463 1.00 90.88 192 ILE A N 1
ATOM 1512 C CA . ILE A 1 192 ? 6.130 6.278 -3.892 1.00 90.88 192 ILE A CA 1
ATOM 1513 C C . ILE A 1 192 ? 5.831 6.941 -5.233 1.00 90.88 192 ILE A C 1
ATOM 1515 O O . ILE A 1 192 ? 5.650 8.150 -5.327 1.00 90.88 192 ILE A O 1
ATOM 1519 N N . GLU A 1 193 ? 5.699 6.120 -6.268 1.00 85.50 193 GLU A N 1
ATOM 1520 C CA . GLU A 1 193 ? 5.112 6.532 -7.537 1.00 85.50 193 GLU A CA 1
ATOM 1521 C C . GLU A 1 193 ? 3.723 5.897 -7.673 1.00 85.50 193 GLU A C 1
ATOM 1523 O O . GLU A 1 193 ? 3.549 4.684 -7.504 1.00 85.50 193 GLU A O 1
ATOM 1528 N N . PHE A 1 194 ? 2.718 6.721 -7.970 1.00 85.19 194 PHE A N 1
ATOM 1529 C CA . PHE A 1 194 ? 1.376 6.230 -8.266 1.00 85.19 194 PHE A CA 1
ATOM 1530 C C . PHE A 1 194 ? 1.279 5.794 -9.732 1.00 85.19 194 PHE A C 1
ATOM 1532 O O . PHE A 1 194 ? 1.754 6.516 -10.618 1.00 85.19 194 PHE A O 1
ATOM 1539 N N . PRO A 1 195 ? 0.653 4.636 -10.008 1.00 82.50 195 PRO A N 1
ATOM 1540 C CA . PRO A 1 195 ? 0.524 4.131 -11.365 1.00 82.50 195 PRO A CA 1
ATOM 1541 C C . PRO A 1 195 ? -0.332 5.083 -12.210 1.00 82.50 195 PRO A C 1
ATOM 1543 O O . PRO A 1 195 ? -1.356 5.596 -11.760 1.00 82.50 195 PRO A O 1
ATOM 1546 N N . LYS A 1 196 ? 0.082 5.304 -13.461 1.00 85.06 196 LYS A N 1
ATOM 1547 C CA . LYS A 1 196 ? -0.653 6.106 -14.453 1.00 85.06 196 LYS A CA 1
ATOM 1548 C C . LYS A 1 196 ? -1.029 5.226 -15.648 1.00 85.06 196 LYS A C 1
ATOM 1550 O O . LYS A 1 196 ? -0.211 4.381 -16.010 1.00 85.06 196 LYS A O 1
ATOM 1555 N N . PRO A 1 197 ? -2.205 5.425 -16.287 1.00 85.62 197 PRO A N 1
ATOM 1556 C CA . PRO A 1 197 ? -2.601 4.662 -17.480 1.00 85.62 197 PRO A CA 1
ATOM 1557 C C . PRO A 1 197 ? -1.538 4.692 -18.578 1.00 85.62 197 PRO A C 1
ATOM 1559 O O . PRO A 1 197 ? -1.245 3.678 -19.199 1.00 85.62 197 PRO A O 1
ATOM 1562 N N . VAL A 1 198 ? -0.920 5.859 -18.758 1.00 85.50 198 VAL A N 1
ATOM 1563 C CA . VAL A 1 198 ? 0.223 6.064 -19.641 1.00 85.50 198 VAL A CA 1
ATOM 1564 C C . VAL A 1 198 ? 1.331 6.707 -18.822 1.00 85.50 198 VAL A C 1
ATOM 1566 O O . VAL A 1 198 ? 1.121 7.749 -18.199 1.00 85.50 198 VAL A O 1
ATOM 1569 N N . SER A 1 199 ? 2.515 6.093 -18.817 1.00 88.31 199 SER A N 1
ATOM 1570 C CA . SER A 1 199 ? 3.706 6.676 -18.200 1.00 88.31 199 SER A CA 1
ATOM 1571 C C . SER A 1 199 ? 4.341 7.694 -19.156 1.00 88.31 199 SER A C 1
ATOM 1573 O O . SER A 1 199 ? 4.826 7.303 -20.226 1.00 88.31 199 SER A O 1
ATOM 1575 N N . PRO A 1 200 ? 4.404 8.993 -18.795 1.00 90.00 200 PRO A N 1
ATOM 1576 C CA . PRO A 1 200 ? 5.081 9.993 -19.620 1.00 90.00 200 PRO A CA 1
ATOM 1577 C C . PRO A 1 200 ? 6.580 9.707 -19.758 1.00 90.00 200 PRO A C 1
ATOM 1579 O O . PRO A 1 200 ? 7.161 9.979 -20.809 1.00 90.00 200 PRO A O 1
ATOM 1582 N N . LYS A 1 201 ? 7.194 9.119 -18.717 1.00 90.81 201 LYS A N 1
ATOM 1583 C CA . LYS A 1 201 ? 8.615 8.742 -18.705 1.00 90.81 201 LYS A CA 1
ATOM 1584 C C . LYS A 1 201 ? 8.895 7.655 -19.748 1.00 90.81 201 LYS A C 1
ATOM 1586 O O . LYS A 1 201 ? 9.770 7.838 -20.586 1.00 90.81 201 LYS A O 1
ATOM 1591 N N . ILE A 1 202 ? 8.092 6.585 -19.761 1.00 92.62 202 ILE A N 1
ATOM 1592 C CA . ILE A 1 202 ? 8.229 5.493 -20.742 1.00 92.62 202 ILE A CA 1
ATOM 1593 C C . ILE A 1 202 ? 7.914 5.988 -22.154 1.00 92.62 202 ILE A C 1
ATOM 1595 O O . ILE A 1 202 ? 8.686 5.742 -23.069 1.00 92.62 202 ILE A O 1
ATOM 1599 N N . SER A 1 203 ? 6.839 6.761 -22.329 1.00 92.38 203 SER A N 1
ATOM 1600 C CA . SER A 1 203 ? 6.475 7.306 -23.647 1.00 92.38 203 SER A CA 1
ATOM 1601 C C . SER A 1 203 ? 7.591 8.181 -24.231 1.00 92.38 203 SER A C 1
ATOM 1603 O O . SER A 1 203 ? 7.889 8.123 -25.424 1.00 92.38 203 SER A O 1
ATOM 1605 N N . THR A 1 204 ? 8.237 8.985 -23.381 1.00 93.56 204 THR A N 1
ATOM 1606 C CA . THR A 1 204 ? 9.375 9.822 -23.778 1.00 93.56 204 THR A CA 1
ATOM 1607 C C . THR A 1 204 ? 10.592 8.975 -24.124 1.00 93.56 204 THR A C 1
ATOM 1609 O O . THR A 1 204 ? 11.196 9.216 -25.166 1.00 93.56 204 THR A O 1
ATOM 1612 N N . LEU A 1 205 ? 10.918 7.982 -23.292 1.00 93.56 205 LEU A N 1
ATOM 1613 C CA . LEU A 1 205 ? 12.008 7.038 -23.527 1.00 93.56 205 LEU A CA 1
ATOM 1614 C C . LEU A 1 205 ? 11.843 6.338 -24.883 1.00 93.56 205 LEU A C 1
ATOM 1616 O O . LEU A 1 205 ? 12.722 6.466 -25.729 1.00 93.56 205 LEU A O 1
ATOM 1620 N N . THR A 1 206 ? 10.688 5.716 -25.141 1.00 92.25 206 THR A N 1
ATOM 1621 C CA . THR A 1 206 ? 10.398 5.029 -26.410 1.00 92.25 206 THR A CA 1
ATOM 1622 C C . THR A 1 206 ? 10.550 5.965 -27.612 1.00 92.25 206 THR A C 1
ATOM 1624 O O . THR A 1 206 ? 11.194 5.611 -28.597 1.00 92.25 206 THR A O 1
ATOM 1627 N N . ARG A 1 207 ? 10.021 7.194 -27.527 1.00 93.75 207 ARG A N 1
ATOM 1628 C CA . ARG A 1 207 ? 10.125 8.194 -28.604 1.00 93.75 207 ARG A CA 1
ATOM 1629 C C . ARG A 1 207 ? 11.561 8.658 -28.864 1.00 93.75 207 ARG A C 1
ATOM 1631 O O . ARG A 1 207 ? 11.885 9.056 -29.979 1.00 93.75 207 ARG A O 1
ATOM 1638 N N . VAL A 1 208 ? 12.400 8.728 -27.832 1.00 93.88 208 VAL A N 1
ATOM 1639 C CA . VAL A 1 208 ? 13.810 9.116 -27.989 1.00 93.88 208 VAL A CA 1
ATOM 1640 C C . VAL A 1 208 ? 14.608 7.951 -28.560 1.00 93.88 208 VAL A C 1
ATOM 1642 O O . VAL A 1 208 ? 15.350 8.159 -29.515 1.00 93.88 208 VAL A O 1
ATOM 1645 N N . MET A 1 209 ? 14.411 6.742 -28.033 1.00 93.75 209 MET A N 1
ATOM 1646 C CA . MET A 1 209 ? 15.075 5.525 -28.505 1.00 93.75 209 MET A CA 1
ATOM 1647 C C . MET A 1 209 ? 14.816 5.264 -29.985 1.00 93.75 209 MET A C 1
ATOM 1649 O O . MET A 1 209 ? 15.754 4.959 -30.707 1.00 93.75 209 MET A O 1
ATOM 1653 N N . SER A 1 210 ? 13.588 5.488 -30.465 1.00 93.06 210 SER A N 1
ATOM 1654 C CA . SER A 1 210 ? 13.221 5.260 -31.870 1.00 93.06 210 SER A CA 1
ATOM 1655 C C . SER A 1 210 ? 13.963 6.148 -32.882 1.00 93.06 210 SER A C 1
ATOM 1657 O O . SER A 1 210 ? 13.754 6.003 -34.082 1.00 93.06 210 SER A O 1
ATOM 1659 N N . LYS A 1 211 ? 14.774 7.112 -32.426 1.00 95.69 211 LYS A N 1
ATOM 1660 C CA . LYS A 1 211 ? 15.617 7.966 -33.279 1.00 95.69 211 LYS A CA 1
ATOM 1661 C C . LYS A 1 211 ? 17.008 7.379 -33.533 1.00 95.69 211 LYS A C 1
ATOM 1663 O O . LYS A 1 211 ? 17.774 7.976 -34.284 1.00 95.69 211 LYS A O 1
ATOM 1668 N N . TYR A 1 212 ? 17.342 6.264 -32.889 1.00 94.81 212 TYR A N 1
ATOM 1669 C CA . TYR A 1 212 ? 18.651 5.624 -32.941 1.00 94.81 212 TYR A CA 1
ATOM 1670 C C . TYR A 1 212 ? 18.479 4.143 -33.289 1.00 94.81 212 TYR A C 1
ATOM 1672 O O . TYR A 1 212 ? 17.522 3.515 -32.848 1.00 94.81 212 TYR A O 1
ATOM 1680 N N . GLU A 1 213 ? 19.402 3.587 -34.071 1.00 91.44 213 GLU A N 1
ATOM 1681 C CA . GLU A 1 213 ? 19.356 2.179 -34.494 1.00 91.44 213 GLU A CA 1
ATOM 1682 C C . GLU A 1 213 ? 19.767 1.214 -33.365 1.00 91.44 213 GLU A C 1
ATOM 1684 O O . GLU A 1 213 ? 19.127 0.187 -33.175 1.00 91.44 213 GLU A O 1
ATOM 1689 N N . ASP A 1 214 ? 20.779 1.584 -32.570 1.00 89.81 214 ASP A N 1
ATOM 1690 C CA . ASP A 1 214 ? 21.277 0.815 -31.416 1.00 89.81 214 ASP A CA 1
ATOM 1691 C C . ASP A 1 214 ? 21.635 1.764 -30.248 1.00 89.81 214 ASP A C 1
ATOM 1693 O O . ASP A 1 214 ? 22.804 2.118 -30.037 1.00 89.81 214 ASP A O 1
ATOM 1697 N N . PRO A 1 215 ? 20.630 2.312 -29.537 1.00 92.31 215 PRO A N 1
ATOM 1698 C CA . PRO A 1 215 ? 20.876 3.267 -28.466 1.00 92.31 215 PRO A CA 1
ATOM 1699 C C . PRO A 1 215 ? 21.525 2.598 -27.248 1.00 92.31 215 PRO A C 1
ATOM 1701 O O . PRO A 1 215 ? 21.005 1.639 -26.683 1.00 92.31 215 PRO A O 1
ATOM 1704 N N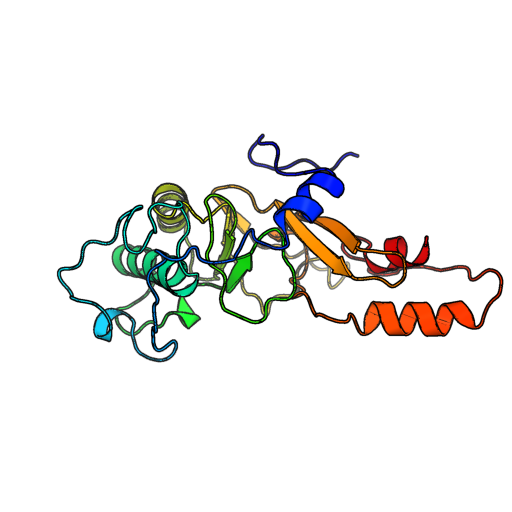 . LYS A 1 216 ? 22.612 3.194 -26.748 1.00 91.94 216 LYS A N 1
ATOM 1705 C CA . LYS A 1 216 ? 23.183 2.853 -25.436 1.00 91.94 216 LYS A CA 1
ATOM 1706 C C . LYS A 1 216 ? 22.514 3.689 -24.354 1.00 91.94 216 LYS A C 1
ATOM 1708 O O . LYS A 1 216 ? 22.543 4.917 -24.415 1.00 91.94 216 LYS A O 1
ATOM 1713 N N . ILE A 1 217 ? 21.928 3.027 -23.361 1.00 91.12 217 ILE A N 1
ATOM 1714 C CA . ILE A 1 217 ? 21.106 3.675 -22.335 1.00 91.12 217 ILE A CA 1
ATOM 1715 C C . ILE A 1 217 ? 21.750 3.493 -20.967 1.00 91.12 217 ILE A C 1
ATOM 1717 O O . ILE A 1 217 ? 22.133 2.389 -20.585 1.00 91.12 217 ILE A O 1
ATOM 1721 N N . LEU A 1 218 ? 21.844 4.596 -20.227 1.00 93.31 218 LEU A N 1
ATOM 1722 C CA . LEU A 1 218 ? 22.257 4.623 -18.831 1.00 93.31 218 LEU A CA 1
ATOM 1723 C C . LEU A 1 218 ? 21.084 5.142 -17.991 1.00 93.31 218 LEU A C 1
ATOM 1725 O O . LEU A 1 218 ? 20.736 6.319 -18.070 1.00 93.31 218 LEU A O 1
ATOM 1729 N N . ASP A 1 219 ? 20.466 4.257 -17.206 1.00 93.00 219 ASP A N 1
ATOM 1730 C CA . ASP A 1 219 ? 19.388 4.608 -16.275 1.00 93.00 219 ASP A CA 1
ATOM 1731 C C . ASP A 1 219 ? 19.995 5.034 -14.929 1.00 93.00 219 ASP A C 1
ATOM 1733 O O . ASP A 1 219 ? 20.273 4.216 -14.050 1.00 93.00 219 ASP A O 1
ATOM 1737 N N . CYS A 1 220 ? 20.286 6.328 -14.802 1.00 90.25 220 CYS A N 1
ATOM 1738 C CA . CYS A 1 220 ? 20.802 6.912 -13.567 1.00 90.25 220 CYS A CA 1
ATOM 1739 C C . CYS A 1 220 ? 19.679 7.093 -12.541 1.00 90.25 220 CYS A C 1
ATOM 1741 O O . CYS A 1 220 ? 18.551 7.427 -12.899 1.00 90.25 220 CYS A O 1
ATOM 1743 N N . THR A 1 221 ? 19.996 6.971 -11.245 1.00 87.75 221 THR A N 1
ATOM 1744 C CA . THR A 1 221 ? 19.023 7.176 -10.146 1.00 87.75 221 THR A CA 1
ATOM 1745 C C . THR A 1 221 ? 17.759 6.318 -10.305 1.00 87.75 221 THR A C 1
ATOM 1747 O O . THR A 1 221 ? 16.642 6.753 -10.039 1.00 87.75 221 THR A O 1
ATOM 1750 N N . CYS A 1 222 ? 17.939 5.084 -10.778 1.00 88.38 222 CYS A N 1
ATOM 1751 C CA . CYS A 1 222 ? 16.888 4.295 -11.417 1.00 88.38 222 CYS A CA 1
ATOM 1752 C C . CYS A 1 222 ? 15.823 3.727 -10.471 1.00 88.38 222 CYS A C 1
ATOM 1754 O O . CYS A 1 222 ? 14.867 3.104 -10.934 1.00 88.38 222 CYS A O 1
ATOM 1756 N N . GLY A 1 223 ? 15.962 3.916 -9.155 1.00 89.81 223 GLY A N 1
ATOM 1757 C CA . GLY A 1 223 ? 15.074 3.324 -8.159 1.00 89.81 223 GLY A CA 1
ATOM 1758 C C . GLY A 1 223 ? 14.970 1.808 -8.374 1.00 89.81 223 GLY A C 1
ATOM 1759 O O . GLY A 1 223 ? 15.973 1.118 -8.211 1.00 89.81 223 GLY A O 1
ATOM 1760 N N . PRO A 1 224 ? 13.800 1.267 -8.770 1.00 91.31 224 PRO A N 1
ATOM 1761 C CA . PRO A 1 224 ? 13.648 -0.162 -9.013 1.00 91.31 224 PRO A CA 1
ATOM 1762 C C . PRO A 1 224 ? 14.037 -0.581 -10.447 1.00 91.31 224 PRO A C 1
ATOM 1764 O O . PRO A 1 224 ? 13.792 -1.718 -10.839 1.00 91.31 224 PRO A O 1
ATOM 1767 N N . GLY A 1 225 ? 14.600 0.324 -11.254 1.00 92.75 225 GLY A N 1
ATOM 1768 C CA . GLY A 1 225 ? 15.068 0.044 -12.613 1.00 92.75 225 GLY A CA 1
ATOM 1769 C C . G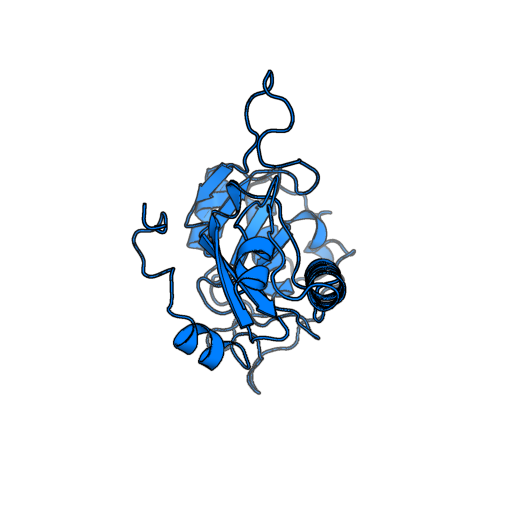LY A 1 225 ? 13.975 0.032 -13.681 1.00 92.75 225 GLY A C 1
ATOM 1770 O O . GLY A 1 225 ? 14.190 -0.521 -14.755 1.00 92.75 225 GLY A O 1
ATOM 1771 N N . THR A 1 226 ? 12.795 0.611 -13.423 1.00 92.50 226 THR A N 1
ATOM 1772 C CA . THR A 1 226 ? 11.640 0.534 -14.340 1.00 92.50 226 THR A CA 1
ATOM 1773 C C . THR A 1 226 ? 11.961 1.024 -15.755 1.00 92.50 226 THR A C 1
ATOM 1775 O O . THR A 1 226 ? 11.531 0.399 -16.723 1.00 92.50 226 THR A O 1
ATOM 1778 N N . LEU A 1 227 ? 12.697 2.135 -15.896 1.00 93.38 227 LEU A N 1
ATOM 1779 C CA . LEU A 1 227 ? 13.035 2.692 -17.210 1.00 93.38 227 LEU A CA 1
ATOM 1780 C C . LEU A 1 227 ? 14.107 1.862 -17.912 1.00 93.38 227 LEU A C 1
ATOM 1782 O O . LEU A 1 227 ? 13.948 1.564 -19.091 1.00 93.38 227 LEU A O 1
ATOM 1786 N N . GLY A 1 228 ? 15.138 1.428 -17.188 1.00 94.38 228 GLY A N 1
ATOM 1787 C CA . GLY A 1 228 ? 16.148 0.507 -17.697 1.00 94.38 228 GLY A CA 1
ATOM 1788 C C . GLY A 1 228 ? 15.539 -0.804 -18.191 1.00 94.38 228 GLY A C 1
ATOM 1789 O O . GLY A 1 228 ? 15.845 -1.233 -19.294 1.00 94.38 228 GLY A O 1
ATOM 1790 N N . ILE A 1 229 ? 14.611 -1.404 -17.438 1.00 93.44 229 ILE A N 1
ATOM 1791 C CA . ILE A 1 229 ? 13.902 -2.623 -17.862 1.00 93.44 229 ILE A CA 1
ATOM 1792 C C . ILE A 1 229 ? 13.042 -2.351 -19.103 1.00 93.44 229 ILE A C 1
ATOM 1794 O O . ILE A 1 229 ? 13.048 -3.158 -20.031 1.00 93.44 229 ILE A O 1
ATOM 1798 N N . ALA A 1 230 ? 12.325 -1.224 -19.144 1.00 93.19 230 ALA A N 1
ATOM 1799 C CA . ALA A 1 230 ? 11.525 -0.840 -20.308 1.00 93.19 230 ALA A CA 1
ATOM 1800 C C . ALA A 1 230 ? 12.381 -0.578 -21.559 1.00 93.19 230 ALA A C 1
ATOM 1802 O O . ALA A 1 230 ? 11.903 -0.797 -22.662 1.00 93.19 230 ALA A O 1
ATOM 1803 N N . ALA A 1 231 ? 13.630 -0.137 -21.392 1.00 93.69 231 ALA A N 1
ATOM 1804 C CA . ALA A 1 231 ? 14.586 0.087 -22.473 1.00 93.69 231 ALA A CA 1
ATOM 1805 C C . ALA A 1 231 ? 15.183 -1.202 -23.067 1.00 93.69 231 ALA A C 1
ATOM 1807 O O . ALA A 1 231 ? 15.746 -1.159 -24.157 1.00 93.69 231 ALA A O 1
ATOM 1808 N N . LEU A 1 232 ? 15.091 -2.342 -22.372 1.00 89.50 232 LEU A N 1
ATOM 1809 C CA . LEU A 1 232 ? 15.581 -3.637 -22.874 1.00 89.50 232 LEU A CA 1
ATOM 1810 C C . LEU A 1 232 ? 14.628 -4.296 -23.884 1.00 89.50 232 LEU A C 1
ATOM 1812 O O . LEU A 1 232 ? 14.884 -5.421 -24.323 1.00 89.50 232 LEU A O 1
ATOM 1816 N N . LYS A 1 233 ? 13.491 -3.664 -24.171 1.00 69.31 233 LYS A N 1
ATOM 1817 C CA . LYS A 1 233 ? 12.391 -4.210 -24.959 1.00 69.31 233 LYS A CA 1
ATOM 1818 C C . LYS A 1 233 ? 12.040 -3.279 -26.107 1.00 69.31 233 LYS A C 1
ATOM 1820 O O . LYS A 1 233 ? 11.742 -3.834 -27.183 1.00 69.31 233 LYS A O 1
#